Protein AF-A0A2R6KZF7-F1 (afdb_monomer_lite)

Sequence (199 aa):
MLIVRAPATSANLGSGFDVFGAALGRPADVVRLERADRTSIRVTGAGSQYIPEDPDENTVGAVAEALDASARIEIDKGVRPASGLGSSAASAAAAAVGLNELYGRGYSREELVSIAAEGEAVVSGTAHADNVAPSILGGFTVARADGVAQVDASIPLVTCLPEIVVSTRDARAVVPDGMRMEQLVDVVGSAATLAVGMA

Radius of gyration: 16.67 Å; chains: 1; bounding box: 40×30×50 Å

pLDDT: mean 93.4, std 6.01, range [72.56, 98.81]

Structure (mmCIF, N/CA/C/O backbone):
data_AF-A0A2R6KZF7-F1
#
_entry.id   AF-A0A2R6KZF7-F1
#
loop_
_atom_site.group_PDB
_atom_site.id
_atom_site.type_symbol
_atom_site.label_atom_id
_atom_site.label_alt_id
_atom_site.label_comp_id
_atom_site.label_asym_id
_atom_site.label_entity_id
_atom_site.label_seq_id
_atom_site.pdbx_PDB_ins_code
_atom_site.Cartn_x
_atom_site.Cartn_y
_atom_site.Cartn_z
_atom_site.occupancy
_atom_site.B_iso_or_equiv
_atom_site.auth_seq_id
_atom_site.auth_comp_id
_atom_site.auth_asym_id
_atom_site.auth_atom_id
_atom_site.pdbx_PDB_model_num
ATOM 1 N N . MET A 1 1 ? 6.574 0.702 -21.735 1.00 89.94 1 MET A N 1
ATOM 2 C CA . MET A 1 1 ? 6.861 1.353 -20.443 1.00 89.94 1 MET A CA 1
ATOM 3 C C . MET A 1 1 ? 5.550 1.828 -19.843 1.00 89.94 1 MET A C 1
ATOM 5 O O . MET A 1 1 ? 4.790 2.486 -20.545 1.00 89.94 1 MET A O 1
ATOM 9 N N . LEU A 1 2 ? 5.285 1.472 -18.590 1.00 97.88 2 LEU A N 1
ATOM 10 C CA . LEU A 1 2 ? 4.113 1.881 -17.814 1.00 97.88 2 LEU A CA 1
ATOM 11 C C . LEU A 1 2 ? 4.591 2.683 -16.595 1.00 97.88 2 LEU A C 1
ATOM 13 O O . LEU A 1 2 ? 5.646 2.378 -16.043 1.00 97.88 2 LEU A O 1
ATOM 17 N N . ILE A 1 3 ? 3.850 3.716 -16.194 1.00 98.50 3 ILE A N 1
ATOM 18 C CA . ILE A 1 3 ? 4.170 4.537 -15.021 1.00 98.50 3 ILE A CA 1
ATOM 19 C C . ILE A 1 3 ? 2.980 4.493 -14.072 1.00 98.50 3 ILE A C 1
ATOM 21 O O . ILE A 1 3 ? 1.866 4.833 -14.467 1.00 98.50 3 ILE A O 1
ATOM 25 N N . VAL A 1 4 ? 3.225 4.101 -12.825 1.00 98.44 4 VAL A N 1
ATOM 26 C CA . VAL A 1 4 ? 2.212 4.018 -11.769 1.00 98.44 4 VAL A CA 1
ATOM 27 C C . VAL A 1 4 ? 2.593 4.956 -10.638 1.00 98.44 4 VAL A C 1
ATOM 29 O O . VAL A 1 4 ? 3.765 5.087 -10.292 1.00 98.44 4 VAL A O 1
ATOM 32 N N . ARG A 1 5 ? 1.5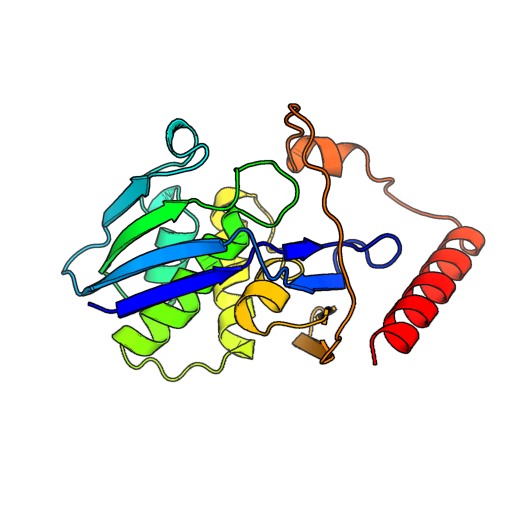93 5.617 -10.054 1.00 98.25 5 ARG A N 1
ATOM 33 C CA . ARG A 1 5 ? 1.752 6.431 -8.851 1.00 98.25 5 ARG A CA 1
ATOM 34 C C . ARG A 1 5 ? 0.957 5.789 -7.722 1.00 98.25 5 ARG A C 1
ATOM 36 O O . ARG A 1 5 ? -0.257 5.669 -7.855 1.00 98.25 5 ARG A O 1
ATOM 43 N N . ALA A 1 6 ? 1.622 5.434 -6.628 1.00 98.06 6 ALA A N 1
ATOM 44 C CA . ALA A 1 6 ? 0.981 4.838 -5.458 1.00 98.06 6 ALA A CA 1
ATOM 45 C C . ALA A 1 6 ? 1.087 5.773 -4.247 1.00 98.06 6 ALA A C 1
ATOM 47 O O . ALA A 1 6 ? 2.190 6.218 -3.910 1.00 98.06 6 ALA A O 1
ATOM 48 N N . PRO A 1 7 ? -0.042 6.129 -3.615 1.00 97.00 7 PRO A N 1
ATOM 49 C CA . PRO A 1 7 ? -0.048 7.049 -2.492 1.00 97.00 7 PRO A CA 1
ATOM 50 C C . PRO A 1 7 ? 0.544 6.420 -1.229 1.00 97.00 7 PRO A C 1
ATOM 52 O O . PRO A 1 7 ? 0.445 5.213 -1.005 1.00 97.00 7 PRO A O 1
ATOM 55 N N . ALA A 1 8 ? 1.093 7.283 -0.373 1.00 96.75 8 ALA A N 1
ATOM 56 C CA . ALA A 1 8 ? 1.302 6.980 1.035 1.00 96.75 8 ALA A CA 1
ATOM 57 C C . ALA A 1 8 ? -0.024 6.634 1.723 1.00 96.75 8 ALA A C 1
ATOM 59 O O . ALA A 1 8 ? -1.099 7.065 1.294 1.00 96.75 8 ALA A O 1
ATOM 60 N N . THR A 1 9 ? 0.060 5.912 2.833 1.00 96.25 9 THR A N 1
ATOM 61 C CA . THR A 1 9 ? -1.107 5.442 3.584 1.00 96.25 9 THR A CA 1
ATOM 62 C C . THR A 1 9 ? -0.923 5.666 5.074 1.00 96.25 9 THR A C 1
ATOM 64 O O . THR A 1 9 ? 0.194 5.821 5.559 1.00 96.25 9 THR A O 1
ATOM 67 N N . SER A 1 10 ? -2.024 5.695 5.816 1.00 94.81 10 SER A N 1
ATOM 68 C CA . SER A 1 10 ? -2.011 5.659 7.276 1.00 94.81 10 SER A CA 1
ATOM 69 C C . SER A 1 10 ? -2.807 4.449 7.740 1.00 94.81 10 SER A C 1
ATOM 71 O O . SER A 1 10 ? -4.022 4.403 7.562 1.00 94.81 10 SER A O 1
ATOM 73 N N . ALA A 1 11 ? -2.102 3.471 8.300 1.00 94.12 11 ALA A N 1
ATOM 74 C CA . ALA A 1 11 ? -2.691 2.274 8.885 1.00 94.12 11 ALA A CA 1
ATOM 75 C C . ALA A 1 11 ? -3.074 2.463 10.360 1.00 94.12 11 ALA A C 1
ATOM 77 O O . ALA A 1 11 ? -2.732 3.471 10.988 1.00 94.12 11 ALA A O 1
ATOM 78 N N . ASN A 1 12 ? -3.757 1.462 10.915 1.00 94.12 12 ASN A N 1
ATOM 79 C CA . ASN A 1 12 ? -4.273 1.344 12.281 1.00 94.12 12 ASN A CA 1
ATOM 80 C C . ASN A 1 12 ? -5.381 2.341 12.637 1.00 94.12 12 ASN A C 1
ATOM 82 O O . ASN A 1 12 ? -6.428 1.954 13.152 1.00 94.12 12 ASN A O 1
ATOM 86 N N . LEU A 1 13 ? -5.142 3.637 12.410 1.00 93.94 13 LEU A N 1
ATOM 87 C CA . LEU A 1 13 ? -6.067 4.734 12.721 1.00 93.94 13 LEU A CA 1
ATOM 88 C C . LEU A 1 13 ? -6.629 4.644 14.158 1.00 93.94 13 LEU A C 1
ATOM 90 O O . LEU A 1 13 ? -7.805 4.888 14.421 1.00 93.94 13 LEU A O 1
ATOM 94 N N . GLY A 1 14 ? -5.759 4.283 15.107 1.00 94.62 14 GLY A N 1
ATOM 95 C CA . GLY A 1 14 ? -6.093 4.123 16.520 1.00 94.62 14 GLY A CA 1
ATOM 96 C C . GLY A 1 14 ? -6.658 2.741 16.836 1.00 94.62 14 GLY A C 1
ATOM 97 O O . GLY A 1 14 ? -5.902 1.797 17.042 1.00 94.62 14 GLY A O 1
ATOM 98 N N . SER A 1 15 ? -7.984 2.635 16.918 1.00 95.81 15 SER A N 1
ATOM 99 C CA . SER A 1 15 ? -8.685 1.427 17.386 1.00 95.81 15 SER A CA 1
ATOM 100 C C . SER A 1 15 ? -8.742 0.286 16.361 1.00 95.81 15 SER A C 1
ATOM 102 O O . SER A 1 15 ? -9.131 -0.822 16.717 1.00 95.81 15 SER A O 1
ATOM 104 N N . GLY A 1 16 ? -8.327 0.522 15.115 1.00 95.50 16 GLY A N 1
ATOM 105 C CA . GLY A 1 16 ? -8.284 -0.480 14.048 1.00 95.50 16 GLY A CA 1
ATOM 106 C C . GLY A 1 16 ? -6.904 -1.081 13.823 1.00 95.50 16 GLY A C 1
ATOM 107 O O . GLY A 1 16 ? -6.507 -1.243 12.671 1.00 95.50 16 GLY A O 1
ATOM 108 N N . PHE A 1 17 ? -6.155 -1.350 14.893 1.00 94.12 17 PHE A N 1
ATOM 109 C CA . PHE A 1 17 ? -4.817 -1.944 14.815 1.00 94.12 17 PHE A CA 1
ATOM 110 C C . PHE A 1 17 ? -4.787 -3.188 13.905 1.00 94.12 17 PHE A C 1
ATOM 112 O O . PHE A 1 17 ? -5.621 -4.076 14.069 1.00 94.12 17 PHE A O 1
ATOM 119 N N . ASP A 1 18 ? -3.849 -3.225 12.951 1.00 92.00 18 ASP A N 1
ATOM 120 C CA . ASP A 1 18 ? -3.664 -4.246 11.900 1.00 92.00 18 ASP A CA 1
ATOM 121 C C . ASP A 1 18 ? -4.876 -4.459 10.957 1.00 92.00 18 ASP A C 1
ATOM 123 O O . ASP A 1 18 ? -4.900 -5.404 10.168 1.00 92.00 18 ASP A O 1
ATOM 127 N N . VAL A 1 19 ? -5.885 -3.582 11.006 1.00 94.81 19 VAL A N 1
ATOM 128 C CA . VAL A 1 19 ? -7.160 -3.743 10.282 1.00 94.81 19 VAL A CA 1
ATOM 129 C C . VAL A 1 19 ? -7.484 -2.529 9.416 1.00 94.81 19 VAL A C 1
ATOM 131 O O . VAL A 1 19 ? -7.861 -2.678 8.256 1.00 94.81 19 VAL A O 1
ATOM 134 N N . PHE A 1 20 ? -7.388 -1.318 9.958 1.00 96.62 20 PHE A N 1
ATOM 135 C CA . PHE A 1 20 ? -7.779 -0.107 9.242 1.00 96.62 20 PHE A CA 1
ATOM 136 C C . PHE A 1 20 ? -6.628 0.500 8.459 1.00 96.62 20 PHE A C 1
ATOM 138 O O . PHE A 1 20 ? -5.492 0.542 8.928 1.00 96.62 20 PHE A O 1
ATOM 145 N N . GLY A 1 21 ? -6.962 1.083 7.313 1.00 95.94 21 GLY A N 1
ATOM 146 C CA . GLY A 1 21 ? -6.022 1.855 6.521 1.00 95.94 21 GLY A CA 1
ATOM 147 C C . GLY A 1 21 ? -6.698 2.918 5.678 1.00 95.94 21 GLY A C 1
ATOM 148 O O . GLY A 1 21 ? -7.783 2.693 5.150 1.00 95.94 21 GLY A O 1
ATOM 149 N N . ALA A 1 22 ? -6.054 4.073 5.525 1.00 96.12 22 ALA A N 1
ATOM 150 C CA . ALA A 1 22 ? -6.532 5.158 4.674 1.00 96.12 22 ALA A CA 1
ATOM 151 C C . ALA A 1 22 ? -5.460 5.635 3.692 1.00 96.12 22 ALA A C 1
ATOM 153 O O . ALA A 1 22 ? -4.289 5.789 4.050 1.00 96.12 22 ALA A O 1
ATOM 154 N N . ALA A 1 23 ? -5.879 5.905 2.457 1.00 95.62 23 ALA A N 1
ATOM 155 C CA . ALA A 1 23 ? -5.025 6.461 1.419 1.00 95.62 23 ALA A CA 1
ATOM 156 C C . ALA A 1 23 ? -4.829 7.967 1.618 1.00 95.62 23 ALA A C 1
ATOM 158 O O . ALA A 1 23 ? -5.779 8.704 1.883 1.00 95.62 23 ALA A O 1
ATOM 159 N N . LEU A 1 24 ? -3.600 8.449 1.446 1.00 94.94 24 LEU A N 1
ATOM 160 C CA . LEU A 1 24 ? -3.290 9.876 1.473 1.00 94.94 24 LEU A CA 1
ATOM 161 C C . LEU A 1 24 ? -3.246 10.443 0.049 1.00 94.94 24 LEU A C 1
ATOM 163 O O . LEU A 1 24 ? -2.839 9.777 -0.896 1.00 94.94 24 LEU A O 1
ATOM 167 N N . GLY A 1 25 ? -3.568 11.726 -0.130 1.00 91.81 25 GLY A N 1
ATOM 168 C CA . GLY A 1 25 ? -3.370 12.378 -1.436 1.00 91.81 25 GLY A CA 1
ATOM 169 C C . GLY A 1 25 ? -1.885 12.548 -1.813 1.00 91.81 25 GLY A C 1
ATOM 170 O O . GLY A 1 25 ? -1.518 12.600 -2.995 1.00 91.81 25 GLY A O 1
ATOM 171 N N . ARG A 1 26 ? -1.018 12.658 -0.798 1.00 92.81 26 ARG A N 1
ATOM 172 C CA . ARG A 1 26 ? 0.437 12.844 -0.894 1.00 92.81 26 ARG A CA 1
ATOM 173 C C . ARG A 1 26 ? 1.116 12.502 0.449 1.00 92.81 26 ARG A C 1
ATOM 175 O O . ARG A 1 26 ? 0.458 12.653 1.476 1.00 92.81 26 ARG A O 1
ATOM 182 N N . PRO A 1 27 ? 2.420 12.163 0.469 1.00 95.69 27 PRO A N 1
ATOM 183 C CA . PRO A 1 27 ? 3.285 11.906 -0.689 1.00 95.69 27 PRO A CA 1
ATOM 184 C C . PRO A 1 27 ? 2.900 10.608 -1.421 1.00 95.69 27 PRO A C 1
ATOM 186 O O . PRO A 1 27 ? 1.939 9.945 -1.048 1.00 95.69 27 PRO A O 1
ATOM 189 N N . ALA A 1 28 ? 3.595 10.290 -2.509 1.00 97.56 28 ALA A N 1
ATOM 190 C CA . ALA A 1 28 ? 3.364 9.088 -3.304 1.00 97.56 28 ALA A CA 1
ATOM 191 C C . ALA A 1 28 ? 4.671 8.654 -3.965 1.00 97.56 28 ALA A C 1
ATOM 193 O O . ALA A 1 28 ? 5.473 9.516 -4.326 1.00 97.56 28 ALA A O 1
ATOM 194 N N . ASP A 1 29 ? 4.843 7.355 -4.162 1.00 98.25 29 ASP A N 1
ATOM 195 C CA . ASP A 1 29 ? 5.918 6.824 -4.994 1.00 98.25 29 ASP A CA 1
ATOM 196 C C . ASP A 1 29 ? 5.506 6.847 -6.467 1.00 98.25 29 ASP A C 1
ATOM 198 O O . ASP A 1 29 ? 4.323 6.715 -6.801 1.00 98.25 29 ASP A O 1
ATOM 202 N N . VAL A 1 30 ? 6.488 7.007 -7.352 1.00 98.62 30 VAL A N 1
ATOM 203 C CA . VAL A 1 30 ? 6.316 6.880 -8.802 1.00 98.62 30 VAL A CA 1
ATOM 204 C C . VAL A 1 30 ? 7.172 5.720 -9.287 1.00 98.62 30 VAL A C 1
ATOM 206 O O . VAL A 1 30 ? 8.396 5.772 -9.209 1.00 98.62 30 VAL A O 1
ATOM 209 N N . VAL A 1 31 ? 6.530 4.683 -9.814 1.00 98.69 31 VAL A N 1
ATOM 210 C CA . VAL A 1 31 ? 7.197 3.466 -10.281 1.00 98.69 31 VAL A CA 1
ATOM 211 C C . VAL A 1 31 ? 7.079 3.368 -11.793 1.00 98.69 31 VAL A C 1
ATOM 213 O O . VAL A 1 31 ? 5.981 3.427 -12.350 1.00 98.69 31 VAL A O 1
ATOM 216 N N . ARG A 1 32 ? 8.220 3.231 -12.467 1.00 98.81 32 ARG A N 1
ATOM 217 C CA . ARG A 1 32 ? 8.310 3.007 -13.913 1.00 98.81 32 ARG A CA 1
ATOM 218 C C . ARG A 1 32 ? 8.642 1.547 -14.163 1.00 98.81 32 ARG A C 1
ATOM 220 O O . ARG A 1 32 ? 9.576 1.015 -13.572 1.00 98.81 32 ARG A O 1
ATOM 227 N N . LEU A 1 33 ? 7.870 0.922 -15.042 1.00 98.81 33 LEU A N 1
ATOM 228 C CA . LEU A 1 33 ? 7.932 -0.506 -15.324 1.00 98.81 33 LEU A CA 1
ATOM 229 C C . LEU A 1 33 ? 8.137 -0.735 -16.820 1.00 98.81 33 LEU A C 1
ATOM 231 O O . LEU A 1 33 ? 7.411 -0.198 -17.669 1.00 98.81 33 LEU A O 1
ATOM 235 N N . GLU A 1 34 ? 9.111 -1.569 -17.150 1.00 98.69 34 GLU A N 1
ATOM 236 C CA . GLU A 1 34 ? 9.403 -1.999 -18.511 1.00 98.69 34 GLU A CA 1
ATOM 237 C C . GLU A 1 34 ? 9.659 -3.507 -18.533 1.00 98.69 34 GLU A C 1
ATOM 239 O O . GLU A 1 34 ? 10.352 -4.030 -17.666 1.00 98.69 34 GLU A O 1
ATOM 244 N N . ARG A 1 35 ? 9.094 -4.216 -19.518 1.00 98.50 35 ARG A N 1
ATOM 245 C CA . ARG A 1 35 ? 9.308 -5.662 -19.666 1.00 98.50 35 ARG A CA 1
ATOM 246 C C . ARG A 1 35 ? 10.795 -5.944 -19.873 1.00 98.50 35 ARG A C 1
ATOM 248 O O . ARG A 1 35 ? 11.449 -5.240 -20.639 1.00 98.50 35 ARG A O 1
ATOM 255 N N . ALA A 1 36 ? 11.302 -6.979 -19.219 1.00 98.06 36 ALA A N 1
ATOM 256 C CA . ALA A 1 36 ? 12.689 -7.405 -19.341 1.00 98.06 36 ALA A CA 1
ATOM 257 C C . ALA A 1 36 ? 12.798 -8.917 -19.120 1.00 98.06 36 ALA A C 1
ATOM 259 O O . ALA A 1 36 ? 11.942 -9.510 -18.470 1.00 98.06 36 ALA A O 1
ATOM 260 N N . ASP A 1 37 ? 13.882 -9.522 -19.607 1.00 97.06 37 ASP A N 1
ATOM 261 C CA . ASP A 1 37 ? 14.139 -10.959 -19.429 1.00 97.06 37 ASP A CA 1
ATOM 262 C C . ASP A 1 37 ? 14.437 -11.336 -17.968 1.00 97.06 37 ASP A C 1
ATOM 264 O O . ASP A 1 37 ? 14.349 -12.502 -17.591 1.00 97.06 37 ASP A O 1
ATOM 268 N N . ARG A 1 38 ? 14.847 -10.359 -17.149 1.00 97.81 38 ARG A N 1
ATOM 269 C CA . ARG A 1 38 ? 15.132 -10.515 -15.718 1.00 97.81 38 ARG A CA 1
ATOM 270 C C . ARG A 1 38 ? 14.689 -9.277 -14.957 1.00 97.81 38 ARG A C 1
ATOM 272 O O . ARG A 1 38 ? 14.758 -8.168 -15.491 1.00 97.81 38 ARG A O 1
ATOM 279 N N . THR A 1 39 ? 14.284 -9.470 -13.706 1.00 98.56 39 THR A N 1
ATOM 280 C CA . THR A 1 39 ? 13.950 -8.360 -12.815 1.00 98.56 39 THR A CA 1
ATOM 281 C C . THR A 1 39 ? 15.209 -7.590 -12.424 1.00 98.56 39 THR A C 1
ATOM 283 O O . THR A 1 39 ? 16.220 -8.181 -12.054 1.00 98.56 39 THR A O 1
ATOM 286 N N . SER A 1 40 ? 15.150 -6.264 -12.502 1.00 98.56 40 SER A N 1
ATOM 287 C CA . SER A 1 40 ? 16.181 -5.369 -11.968 1.00 98.56 40 SER A CA 1
ATOM 288 C C . SER A 1 40 ? 15.507 -4.163 -11.337 1.00 98.56 40 SER A C 1
ATOM 290 O O . SER A 1 40 ? 14.637 -3.568 -11.980 1.00 98.56 40 SER A O 1
ATOM 292 N N . ILE A 1 41 ? 15.926 -3.776 -10.136 1.00 98.69 41 ILE A N 1
ATOM 293 C CA . ILE A 1 41 ? 15.332 -2.664 -9.397 1.00 98.69 41 ILE A CA 1
ATOM 294 C C . ILE A 1 41 ? 16.358 -1.540 -9.278 1.00 98.69 41 ILE A C 1
ATOM 296 O O . ILE A 1 41 ? 17.538 -1.783 -9.053 1.00 98.69 41 ILE A O 1
ATOM 300 N N . ARG A 1 42 ? 15.903 -0.300 -9.446 1.00 98.56 42 ARG A N 1
ATOM 301 C CA . ARG A 1 42 ? 16.679 0.903 -9.147 1.00 98.56 42 ARG A CA 1
ATOM 302 C C . ARG A 1 42 ? 15.838 1.851 -8.314 1.00 98.56 42 ARG A C 1
ATOM 304 O O . ARG A 1 42 ? 14.703 2.137 -8.693 1.00 98.56 42 ARG A O 1
ATOM 311 N N . VAL A 1 43 ? 16.390 2.368 -7.222 1.00 98.38 43 VAL A N 1
ATOM 312 C CA . VAL A 1 43 ? 15.654 3.208 -6.274 1.00 98.38 43 VAL A CA 1
ATOM 313 C C . VAL A 1 43 ? 16.290 4.592 -6.167 1.00 98.38 43 VAL A C 1
ATOM 315 O O . VAL A 1 43 ? 17.483 4.754 -5.917 1.00 98.38 43 VAL A O 1
ATOM 318 N N . THR A 1 44 ? 15.473 5.628 -6.329 1.00 98.38 44 THR A N 1
ATOM 319 C CA . THR A 1 44 ? 15.849 7.036 -6.137 1.00 98.38 44 THR A CA 1
ATOM 320 C C . THR A 1 44 ? 14.878 7.726 -5.184 1.00 98.38 44 THR A C 1
ATOM 322 O O . THR A 1 44 ? 13.881 7.141 -4.771 1.00 98.38 44 THR A O 1
ATOM 325 N N . GLY A 1 45 ? 15.149 8.981 -4.824 1.00 96.81 45 GLY A N 1
ATOM 326 C CA . GLY A 1 45 ? 14.234 9.786 -4.013 1.00 96.81 45 GLY A CA 1
ATOM 327 C C . GLY A 1 45 ? 14.435 9.617 -2.504 1.00 96.81 45 GLY A C 1
ATOM 328 O O . GLY A 1 45 ? 15.547 9.410 -2.017 1.00 96.81 45 GLY A O 1
ATOM 329 N N . ALA A 1 46 ? 13.359 9.787 -1.738 1.00 91.06 46 ALA A N 1
ATOM 330 C CA . ALA A 1 46 ? 13.404 9.887 -0.283 1.00 91.06 46 ALA A CA 1
ATOM 331 C C . ALA A 1 46 ? 13.899 8.595 0.391 1.00 91.06 46 ALA A C 1
ATOM 333 O O . ALA A 1 46 ? 13.181 7.600 0.461 1.00 91.06 46 ALA A O 1
ATOM 334 N N . GLY A 1 47 ? 15.106 8.645 0.966 1.00 90.44 47 GLY A N 1
ATOM 335 C CA . GLY A 1 47 ? 15.683 7.543 1.742 1.00 90.44 47 GLY A CA 1
ATOM 336 C C . GLY A 1 47 ? 16.088 6.328 0.906 1.00 90.44 47 GLY A C 1
ATOM 337 O O . GLY A 1 47 ? 16.195 5.237 1.462 1.00 90.44 47 GLY A O 1
ATOM 338 N N . SER A 1 48 ? 16.312 6.502 -0.401 1.00 93.81 48 SER A N 1
ATOM 339 C CA . SER A 1 48 ? 16.659 5.408 -1.314 1.00 93.81 48 SER A CA 1
ATOM 340 C C . SER A 1 48 ? 17.931 4.661 -0.914 1.00 93.81 48 SER A C 1
ATOM 342 O O . SER A 1 48 ? 18.019 3.462 -1.131 1.00 93.81 48 SER A O 1
ATOM 344 N N . GLN A 1 49 ? 18.880 5.327 -0.248 1.00 92.25 49 GLN A N 1
ATOM 345 C CA . GLN A 1 49 ? 2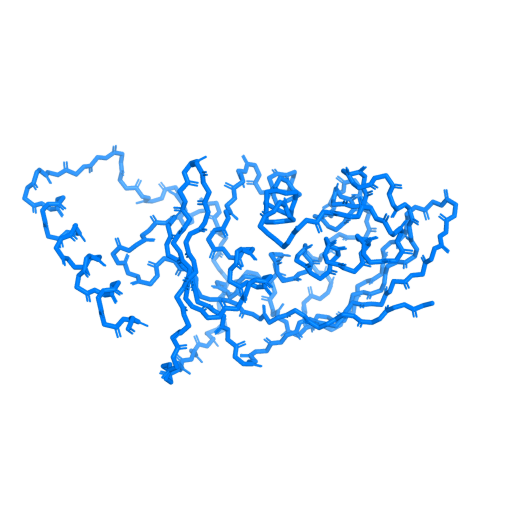0.113 4.706 0.246 1.00 92.25 49 GLN A CA 1
ATOM 346 C C . GLN A 1 49 ? 19.896 3.603 1.300 1.00 92.25 49 GLN A C 1
ATOM 348 O O . GLN A 1 49 ? 20.847 2.915 1.657 1.00 92.25 49 GLN A O 1
ATOM 353 N N . TYR A 1 50 ? 18.677 3.469 1.832 1.00 89.62 50 TYR A N 1
ATOM 354 C CA . TYR A 1 50 ? 18.311 2.460 2.829 1.00 89.62 50 TYR A CA 1
ATOM 355 C C . TYR A 1 50 ? 17.424 1.345 2.262 1.00 89.62 50 TYR A C 1
ATOM 357 O O . TYR A 1 50 ? 16.930 0.524 3.031 1.00 89.62 50 TYR A O 1
ATOM 365 N N . ILE A 1 51 ? 17.166 1.340 0.952 1.00 92.38 51 ILE A N 1
ATOM 366 C CA . ILE A 1 51 ? 16.256 0.393 0.304 1.00 92.38 51 ILE A CA 1
ATOM 367 C C . ILE A 1 51 ? 17.093 -0.540 -0.582 1.00 92.38 51 ILE A C 1
ATOM 369 O O . ILE A 1 51 ? 17.795 -0.036 -1.460 1.00 92.38 51 ILE A O 1
ATOM 373 N N . PRO A 1 52 ? 17.038 -1.869 -0.374 1.00 93.69 52 PRO A N 1
ATOM 374 C CA . PRO A 1 52 ? 17.751 -2.826 -1.217 1.00 93.69 52 PRO A CA 1
ATOM 375 C C . PRO A 1 52 ? 17.327 -2.721 -2.686 1.00 93.69 52 PRO A C 1
ATOM 377 O O . PRO A 1 52 ? 16.144 -2.565 -2.986 1.00 93.69 52 PRO A O 1
ATOM 380 N N . GLU A 1 53 ? 18.283 -2.820 -3.608 1.00 97.00 53 GLU A N 1
ATOM 381 C CA . GLU A 1 53 ? 18.023 -2.907 -5.057 1.00 97.00 53 GLU A CA 1
ATOM 382 C C . GLU A 1 53 ? 18.053 -4.355 -5.573 1.00 97.00 53 GLU A C 1
ATOM 384 O O . GLU A 1 53 ? 17.704 -4.607 -6.727 1.00 97.00 53 GLU A O 1
ATOM 389 N N . ASP A 1 54 ? 18.444 -5.307 -4.723 1.00 96.56 54 ASP A N 1
ATOM 390 C CA . ASP A 1 54 ? 18.347 -6.733 -5.020 1.00 96.56 54 ASP A CA 1
ATOM 391 C C . ASP A 1 54 ? 16.863 -7.152 -5.048 1.00 96.56 54 ASP A C 1
ATOM 393 O O . ASP A 1 54 ? 16.161 -6.930 -4.054 1.00 96.56 54 ASP A O 1
ATOM 397 N N . PRO A 1 55 ? 16.349 -7.716 -6.161 1.00 96.31 55 PRO A N 1
ATOM 398 C CA . PRO A 1 55 ? 14.983 -8.223 -6.228 1.00 96.31 55 PRO A CA 1
ATOM 399 C C . PRO A 1 55 ? 14.627 -9.225 -5.125 1.00 96.31 55 PRO A C 1
ATOM 401 O O . PRO A 1 55 ? 13.485 -9.209 -4.672 1.00 96.31 55 PRO A O 1
ATOM 404 N N . ASP A 1 56 ? 15.584 -10.028 -4.655 1.00 93.81 56 ASP A N 1
ATOM 405 C CA . ASP A 1 56 ? 15.337 -11.054 -3.633 1.00 93.81 56 ASP A CA 1
ATOM 406 C C . ASP A 1 56 ? 15.186 -10.446 -2.221 1.00 93.81 56 ASP A C 1
ATOM 408 O O . ASP A 1 56 ? 14.630 -11.068 -1.317 1.00 93.81 56 ASP A O 1
ATOM 412 N N . GLU A 1 57 ? 15.638 -9.202 -2.028 1.00 92.69 57 GLU A N 1
ATOM 413 C CA . GLU A 1 57 ? 15.564 -8.462 -0.759 1.00 92.69 57 GLU A CA 1
ATOM 414 C C . GLU A 1 57 ? 14.590 -7.269 -0.817 1.00 92.69 57 GLU A C 1
ATOM 416 O O . GLU A 1 57 ? 14.494 -6.480 0.130 1.00 92.69 57 GLU A O 1
ATOM 421 N N . ASN A 1 58 ? 13.862 -7.100 -1.925 1.00 94.75 58 ASN A N 1
ATOM 422 C CA . ASN A 1 58 ? 12.960 -5.975 -2.146 1.00 94.75 58 ASN A CA 1
ATOM 423 C C . ASN A 1 58 ? 11.525 -6.453 -2.386 1.00 94.75 58 ASN A C 1
ATOM 425 O O . ASN A 1 58 ? 11.264 -7.294 -3.243 1.00 94.75 58 ASN A O 1
ATOM 429 N N . THR A 1 59 ? 10.565 -5.832 -1.697 1.00 94.56 59 THR A N 1
ATOM 430 C CA . THR A 1 59 ? 9.139 -6.178 -1.800 1.00 94.56 59 THR A CA 1
ATOM 431 C C . THR A 1 59 ? 8.615 -6.162 -3.243 1.00 94.56 59 THR A C 1
ATOM 433 O O . THR A 1 59 ? 7.796 -6.989 -3.632 1.00 94.56 59 THR A O 1
ATOM 436 N N . VAL A 1 60 ? 9.127 -5.254 -4.079 1.00 97.12 60 VAL A N 1
ATOM 437 C CA . VAL A 1 60 ? 8.733 -5.135 -5.486 1.00 97.12 60 VAL A CA 1
ATOM 438 C C . VAL A 1 60 ? 9.265 -6.299 -6.323 1.00 97.12 60 VAL A C 1
ATOM 440 O O . VAL A 1 60 ? 8.600 -6.712 -7.273 1.00 97.12 60 VAL A O 1
ATOM 443 N N . GLY A 1 61 ? 10.425 -6.853 -5.967 1.00 97.38 61 GLY A N 1
ATOM 444 C CA . GLY A 1 61 ? 10.952 -8.064 -6.591 1.00 97.38 61 GLY A CA 1
ATOM 445 C C . GLY A 1 61 ? 10.077 -9.275 -6.281 1.00 97.38 61 GLY A C 1
ATOM 446 O O . GLY A 1 61 ? 9.658 -9.959 -7.213 1.00 97.38 61 GLY A O 1
ATOM 447 N N . ALA A 1 62 ? 9.681 -9.444 -5.016 1.00 96.12 62 ALA A N 1
ATOM 448 C CA . ALA A 1 62 ? 8.739 -10.488 -4.602 1.00 96.12 62 ALA A CA 1
ATOM 449 C C . ALA A 1 62 ? 7.380 -10.379 -5.322 1.00 96.12 62 ALA A C 1
ATOM 451 O O . ALA A 1 62 ? 6.834 -11.376 -5.791 1.00 96.12 62 ALA A O 1
ATOM 452 N N . VAL A 1 63 ? 6.849 -9.162 -5.490 1.00 97.88 63 VAL A N 1
ATOM 453 C CA . VAL A 1 63 ? 5.621 -8.935 -6.275 1.00 97.88 63 VAL A CA 1
ATOM 454 C C . VAL A 1 63 ? 5.810 -9.301 -7.750 1.00 97.88 63 VAL A C 1
ATOM 456 O O . VAL A 1 63 ? 4.916 -9.888 -8.362 1.00 97.88 63 VAL A O 1
ATOM 459 N N . ALA A 1 64 ? 6.959 -8.963 -8.340 1.00 98.06 64 ALA A N 1
ATOM 460 C CA . ALA A 1 64 ? 7.259 -9.323 -9.721 1.00 98.06 64 ALA A CA 1
ATOM 461 C C . ALA A 1 64 ? 7.365 -10.841 -9.909 1.00 98.06 64 ALA A C 1
ATOM 463 O O . ALA A 1 64 ? 6.881 -11.356 -10.915 1.00 98.06 64 ALA A O 1
ATOM 464 N N . GLU A 1 65 ? 7.952 -11.551 -8.947 1.00 96.94 65 GLU A N 1
ATOM 465 C CA . GLU A 1 65 ? 8.016 -13.013 -8.936 1.00 96.94 65 GLU A CA 1
ATOM 466 C C . GLU A 1 65 ? 6.619 -13.637 -8.819 1.00 96.94 65 GLU A C 1
ATOM 468 O O . GLU A 1 65 ? 6.252 -14.467 -9.651 1.00 96.94 65 GLU A O 1
ATOM 473 N N . ALA A 1 66 ? 5.800 -13.179 -7.866 1.00 96.56 66 ALA A N 1
ATOM 474 C CA . ALA A 1 66 ? 4.440 -13.684 -7.656 1.00 96.56 66 ALA A CA 1
ATOM 475 C C . ALA A 1 66 ? 3.532 -13.518 -8.890 1.00 96.56 66 ALA A C 1
ATOM 477 O O . ALA A 1 66 ? 2.643 -14.333 -9.134 1.00 96.56 66 ALA A O 1
ATOM 478 N N . LEU A 1 67 ? 3.767 -12.475 -9.694 1.00 97.88 67 LEU A N 1
ATOM 479 C CA . LEU A 1 67 ? 3.044 -12.211 -10.941 1.00 97.88 67 LEU A CA 1
ATOM 480 C C . LEU A 1 67 ? 3.697 -12.830 -12.188 1.00 97.88 67 LEU A C 1
ATOM 482 O O . LEU A 1 67 ? 3.197 -12.607 -13.299 1.00 97.88 67 LEU A O 1
ATOM 486 N N . ASP A 1 68 ? 4.812 -13.556 -12.042 1.00 97.50 68 ASP A N 1
ATOM 487 C CA . ASP A 1 68 ? 5.630 -14.060 -13.156 1.00 97.50 68 ASP A CA 1
ATOM 488 C C . ASP A 1 68 ? 5.978 -12.929 -14.156 1.00 97.50 68 ASP A C 1
ATOM 490 O O . ASP A 1 68 ? 5.877 -13.047 -15.375 1.00 97.50 68 ASP A O 1
ATOM 494 N N . ALA A 1 69 ? 6.284 -11.736 -13.649 1.00 97.94 69 ALA A N 1
ATOM 495 C CA . ALA A 1 69 ? 6.302 -10.493 -14.416 1.00 97.94 69 ALA A CA 1
ATOM 496 C C . ALA A 1 69 ? 7.668 -9.798 -14.341 1.00 97.94 69 ALA A C 1
ATOM 498 O O . ALA A 1 69 ? 7.788 -8.683 -13.831 1.00 97.94 69 ALA A O 1
ATOM 499 N N . SER A 1 70 ? 8.712 -10.444 -14.874 1.00 98.31 70 SER A N 1
ATOM 500 C CA . SER A 1 70 ? 10.071 -9.886 -14.872 1.00 98.31 70 SER A CA 1
ATOM 501 C C . SER A 1 70 ? 10.145 -8.517 -15.553 1.00 98.31 70 SER A C 1
ATOM 503 O O . SER A 1 70 ? 9.638 -8.308 -16.658 1.00 98.31 70 SER A O 1
ATOM 505 N N . ALA A 1 71 ? 10.773 -7.545 -14.899 1.00 98.56 71 ALA A N 1
ATOM 506 C CA . ALA A 1 71 ? 10.780 -6.174 -15.394 1.00 98.56 71 ALA A CA 1
ATOM 507 C C . ALA A 1 71 ? 12.020 -5.392 -14.959 1.00 98.56 71 ALA A C 1
ATOM 509 O O . ALA A 1 71 ? 12.580 -5.606 -13.885 1.00 98.56 71 ALA A O 1
ATOM 510 N N . ARG A 1 72 ? 12.393 -4.396 -15.763 1.00 98.75 72 ARG A N 1
ATOM 511 C CA . ARG A 1 72 ? 13.164 -3.263 -15.259 1.00 98.75 72 ARG A CA 1
ATOM 512 C C . ARG A 1 72 ? 12.207 -2.353 -14.495 1.00 98.75 72 ARG A C 1
ATOM 514 O O . ARG A 1 72 ? 11.223 -1.871 -15.060 1.00 98.75 72 ARG A O 1
ATOM 521 N N . ILE A 1 73 ? 12.513 -2.128 -13.224 1.00 98.75 73 ILE A N 1
ATOM 522 C CA . ILE A 1 73 ? 11.676 -1.391 -12.282 1.00 98.75 73 ILE A CA 1
ATOM 523 C C . ILE A 1 73 ? 12.491 -0.221 -11.735 1.00 98.75 73 ILE A C 1
ATOM 525 O O . ILE A 1 73 ? 13.506 -0.412 -11.069 1.00 98.75 73 ILE A O 1
ATOM 529 N N . GLU A 1 74 ? 12.043 1.000 -12.006 1.00 98.75 74 GLU A N 1
ATOM 530 C CA . GLU A 1 74 ? 12.624 2.209 -11.422 1.00 98.75 74 GLU A CA 1
ATOM 531 C C . GLU A 1 74 ? 11.630 2.823 -10.440 1.00 98.75 74 GLU A C 1
ATOM 533 O O . GLU A 1 74 ? 10.521 3.203 -10.823 1.00 98.75 74 GLU A O 1
ATOM 538 N N . ILE A 1 75 ? 12.027 2.923 -9.176 1.00 98.62 75 ILE A N 1
ATOM 539 C CA . ILE A 1 75 ? 11.202 3.424 -8.079 1.00 98.62 75 ILE A CA 1
ATOM 540 C C . ILE A 1 75 ? 11.720 4.804 -7.680 1.00 98.62 75 ILE A C 1
ATOM 542 O O . ILE A 1 75 ? 12.815 4.934 -7.137 1.00 98.62 75 ILE A O 1
ATOM 546 N N . ASP A 1 76 ? 10.916 5.836 -7.907 1.00 98.44 76 ASP A N 1
ATOM 547 C CA . ASP A 1 76 ? 11.153 7.177 -7.380 1.00 98.44 76 ASP A CA 1
ATOM 548 C C . ASP A 1 76 ? 10.349 7.368 -6.089 1.00 98.44 76 ASP A C 1
ATOM 550 O O . ASP A 1 76 ? 9.119 7.502 -6.107 1.00 98.44 76 ASP A O 1
ATOM 554 N N . LYS A 1 77 ? 11.048 7.310 -4.951 1.00 97.62 77 LYS A N 1
ATOM 555 C CA . LYS A 1 77 ? 10.454 7.342 -3.615 1.00 97.62 77 LYS A CA 1
ATOM 556 C C . LYS A 1 77 ? 9.999 8.749 -3.253 1.00 97.62 77 LYS A C 1
ATOM 558 O O . LYS A 1 77 ? 10.818 9.645 -3.034 1.00 97.62 77 LYS A O 1
ATOM 563 N N . GLY A 1 78 ? 8.694 8.918 -3.070 1.00 95.69 78 GLY A N 1
ATOM 564 C CA . GLY A 1 78 ? 8.124 10.089 -2.404 1.00 95.69 78 GLY A CA 1
ATOM 565 C C . GLY A 1 78 ? 7.823 9.825 -0.931 1.00 95.69 78 GLY A C 1
ATOM 566 O O . GLY A 1 78 ? 7.825 10.753 -0.119 1.00 95.69 78 GLY A O 1
ATOM 567 N N . VAL A 1 79 ? 7.579 8.564 -0.564 1.00 93.38 79 VAL A N 1
ATOM 568 C CA . VAL A 1 79 ? 7.264 8.170 0.810 1.00 93.38 79 VAL A CA 1
ATOM 569 C C . VAL A 1 79 ? 8.541 7.737 1.522 1.00 93.38 79 VAL A C 1
ATOM 571 O O . VAL A 1 79 ? 9.120 6.698 1.202 1.00 93.38 79 VAL A O 1
ATOM 574 N N . ARG A 1 80 ? 8.982 8.514 2.519 1.00 90.06 80 ARG A N 1
ATOM 575 C CA . ARG A 1 80 ? 10.198 8.209 3.291 1.00 90.06 80 ARG A CA 1
ATOM 576 C C . ARG A 1 80 ? 10.075 6.829 3.967 1.00 90.06 80 ARG A C 1
ATOM 578 O O . ARG A 1 80 ? 9.052 6.593 4.617 1.00 90.06 80 ARG A O 1
ATOM 585 N N . PRO A 1 81 ? 11.072 5.933 3.868 1.00 88.38 81 PRO A N 1
ATOM 586 C CA . PRO A 1 81 ? 11.056 4.661 4.588 1.00 88.38 81 PRO A CA 1
ATOM 587 C C . PRO A 1 81 ? 11.002 4.879 6.108 1.00 88.38 81 PRO A C 1
ATOM 589 O O . PRO A 1 81 ? 11.414 5.927 6.609 1.00 88.38 81 PRO A O 1
ATOM 592 N N . ALA A 1 82 ? 10.445 3.899 6.829 1.00 83.81 82 ALA A N 1
ATOM 593 C CA . ALA A 1 82 ? 10.285 3.917 8.290 1.00 83.81 82 ALA A CA 1
ATOM 594 C C . ALA A 1 82 ? 9.609 5.191 8.859 1.00 83.81 82 ALA A C 1
ATOM 596 O O . ALA A 1 82 ? 9.907 5.650 9.959 1.00 83.81 82 ALA A O 1
ATOM 597 N N . SER A 1 83 ? 8.688 5.778 8.087 1.00 87.88 83 SER A N 1
ATOM 598 C CA . SER A 1 83 ? 7.901 6.967 8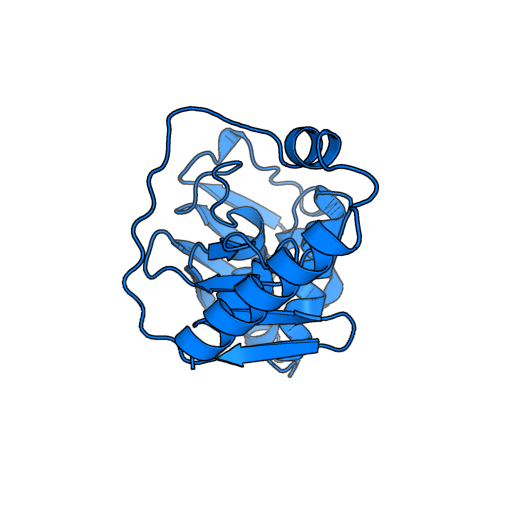.452 1.00 87.88 83 SER A CA 1
ATOM 599 C C . SER A 1 83 ? 6.567 6.659 9.135 1.00 87.88 83 SER A C 1
ATOM 601 O O . SER A 1 83 ? 5.913 7.579 9.615 1.00 87.88 83 SER A O 1
ATOM 603 N N . GLY A 1 84 ? 6.130 5.396 9.115 1.00 89.06 84 GLY A N 1
ATOM 604 C CA . GLY A 1 84 ? 4.757 5.013 9.455 1.00 89.06 84 GLY A CA 1
ATOM 605 C C . GLY A 1 84 ? 3.724 5.337 8.365 1.00 89.06 84 GLY A C 1
ATOM 606 O O . GLY A 1 84 ? 2.535 5.185 8.614 1.00 89.06 84 GLY A O 1
ATOM 607 N N . LEU A 1 85 ? 4.159 5.770 7.171 1.00 93.56 85 LEU A N 1
ATOM 608 C CA . LEU A 1 85 ? 3.274 6.184 6.070 1.00 93.56 85 LEU A CA 1
ATOM 609 C C . LEU A 1 85 ? 3.155 5.155 4.926 1.00 93.56 85 LEU A C 1
ATOM 611 O O . LEU A 1 85 ? 2.933 5.531 3.775 1.00 93.56 85 LEU A O 1
ATOM 615 N N . GLY A 1 86 ? 3.382 3.869 5.210 1.00 93.75 86 GLY A N 1
ATOM 616 C CA . GLY A 1 86 ? 3.245 2.803 4.209 1.00 93.75 86 GLY A CA 1
ATOM 617 C C . GLY A 1 86 ? 4.233 2.894 3.039 1.00 93.75 86 GLY A C 1
ATOM 618 O O . GLY A 1 86 ? 3.863 2.647 1.899 1.00 93.75 86 GLY A O 1
ATOM 619 N N . SER A 1 87 ? 5.493 3.274 3.288 1.00 93.81 87 SER A N 1
ATOM 620 C CA . SER A 1 87 ? 6.489 3.461 2.215 1.00 93.81 87 SER A CA 1
ATOM 621 C C . SER A 1 87 ? 6.737 2.200 1.380 1.00 93.81 87 SER A C 1
ATOM 623 O O . SER A 1 87 ? 6.813 2.294 0.159 1.00 93.81 87 SER A O 1
ATOM 625 N N . SER A 1 88 ? 6.882 1.038 2.017 1.00 93.12 88 SER A N 1
ATOM 626 C CA . SER A 1 88 ? 7.138 -0.222 1.308 1.00 93.12 88 SER A CA 1
ATOM 627 C C . SER A 1 88 ? 5.872 -0.699 0.585 1.00 93.12 88 SER A C 1
ATOM 629 O O . SER A 1 88 ? 5.884 -0.839 -0.638 1.00 93.12 88 SER A O 1
ATOM 631 N N . ALA A 1 89 ? 4.744 -0.723 1.301 1.00 95.12 89 ALA A N 1
ATOM 632 C CA . ALA A 1 89 ? 3.412 -0.942 0.746 1.00 95.12 89 ALA A CA 1
ATOM 633 C C . ALA A 1 89 ? 3.079 -0.090 -0.495 1.00 95.12 89 ALA A C 1
ATOM 635 O O . ALA A 1 89 ? 2.502 -0.616 -1.441 1.00 95.12 89 ALA A O 1
ATOM 636 N N . ALA A 1 90 ? 3.462 1.192 -0.546 1.00 97.12 90 ALA A N 1
ATOM 637 C CA . ALA A 1 90 ? 3.248 2.030 -1.729 1.00 97.12 90 ALA A CA 1
ATOM 638 C C . ALA A 1 90 ? 4.025 1.509 -2.953 1.00 97.12 90 ALA A C 1
ATOM 640 O O . ALA A 1 90 ? 3.482 1.425 -4.055 1.00 97.12 90 ALA A O 1
ATOM 641 N N . SER A 1 91 ? 5.285 1.105 -2.771 1.00 97.19 91 SER A N 1
ATOM 642 C CA . SER A 1 91 ? 6.083 0.505 -3.846 1.00 97.19 91 SER A CA 1
ATOM 643 C C . SER A 1 91 ? 5.514 -0.857 -4.281 1.00 97.19 91 SER A C 1
ATOM 645 O O . SER A 1 91 ? 5.362 -1.084 -5.482 1.00 97.19 91 SER A O 1
ATOM 647 N N . ALA A 1 92 ? 5.125 -1.720 -3.331 1.00 97.44 92 ALA A N 1
ATOM 648 C CA . ALA A 1 92 ? 4.483 -3.012 -3.603 1.00 97.44 92 ALA A CA 1
ATOM 649 C C . ALA A 1 92 ? 3.159 -2.850 -4.371 1.00 97.44 92 ALA A C 1
ATOM 651 O O . ALA A 1 92 ? 2.937 -3.514 -5.381 1.00 97.44 92 ALA A O 1
ATOM 652 N N . ALA A 1 93 ? 2.309 -1.910 -3.947 1.00 98.12 93 ALA A N 1
ATOM 653 C CA . ALA A 1 93 ? 1.040 -1.587 -4.592 1.00 98.12 93 ALA A CA 1
ATOM 654 C C . ALA A 1 93 ? 1.231 -1.109 -6.038 1.00 98.12 93 ALA A C 1
ATOM 656 O O . ALA A 1 93 ? 0.555 -1.591 -6.951 1.00 98.12 93 ALA A O 1
ATOM 657 N N . ALA A 1 94 ? 2.176 -0.189 -6.266 1.00 98.44 94 ALA A N 1
ATOM 658 C CA . ALA A 1 94 ? 2.495 0.292 -7.607 1.00 98.44 94 ALA A CA 1
ATOM 659 C C . ALA A 1 94 ? 3.006 -0.833 -8.518 1.00 98.44 94 ALA A C 1
ATOM 661 O O . ALA A 1 94 ? 2.605 -0.905 -9.682 1.00 98.44 94 ALA A O 1
ATOM 662 N N . ALA A 1 95 ? 3.868 -1.707 -7.992 1.00 98.38 95 ALA A N 1
ATOM 663 C CA . ALA A 1 95 ? 4.379 -2.859 -8.719 1.00 98.38 95 ALA A CA 1
ATOM 664 C C . ALA A 1 95 ? 3.267 -3.859 -9.049 1.00 98.38 95 ALA A C 1
ATOM 666 O O . ALA A 1 95 ? 3.158 -4.263 -10.200 1.00 98.38 95 ALA A O 1
ATOM 667 N N . ALA A 1 96 ? 2.402 -4.200 -8.092 1.00 98.56 96 ALA A N 1
ATOM 668 C CA . ALA A 1 96 ? 1.336 -5.176 -8.296 1.00 98.56 96 ALA A CA 1
ATOM 669 C C . ALA A 1 96 ? 0.351 -4.704 -9.370 1.00 98.56 96 ALA A C 1
ATOM 671 O O . ALA A 1 96 ? 0.123 -5.398 -10.360 1.00 98.56 96 ALA A O 1
ATOM 672 N N . VAL A 1 97 ? -0.162 -3.477 -9.232 1.00 98.69 97 VAL A N 1
ATOM 673 C CA . VAL A 1 97 ? -1.072 -2.879 -10.222 1.00 98.69 97 VAL A CA 1
ATOM 674 C C . VAL A 1 97 ? -0.386 -2.735 -11.576 1.00 98.69 97 VAL A C 1
ATOM 676 O O . VAL A 1 97 ? -0.954 -3.093 -12.607 1.00 98.69 97 VAL A O 1
ATOM 679 N N . GLY A 1 98 ? 0.843 -2.223 -11.587 1.00 98.69 98 GLY A N 1
ATOM 680 C CA . GLY A 1 98 ? 1.538 -1.929 -12.826 1.00 98.69 98 GLY A CA 1
ATOM 681 C C . GLY A 1 98 ? 2.001 -3.164 -13.589 1.00 98.69 98 GLY A C 1
ATOM 682 O O . GLY A 1 98 ? 1.893 -3.197 -14.810 1.00 98.69 98 GLY A O 1
ATOM 683 N N . LEU A 1 99 ? 2.490 -4.197 -12.906 1.00 98.75 99 LEU A N 1
ATOM 684 C CA . LEU A 1 99 ? 2.914 -5.442 -13.543 1.00 98.75 99 LEU A CA 1
ATOM 685 C C . LEU A 1 99 ? 1.715 -6.270 -14.006 1.00 98.75 99 LEU A C 1
ATOM 687 O O . LEU A 1 99 ? 1.772 -6.822 -15.104 1.00 98.75 99 LEU A O 1
ATOM 691 N N . ASN A 1 100 ? 0.617 -6.286 -13.241 1.00 98.69 100 ASN A N 1
ATOM 692 C CA . ASN A 1 100 ? -0.645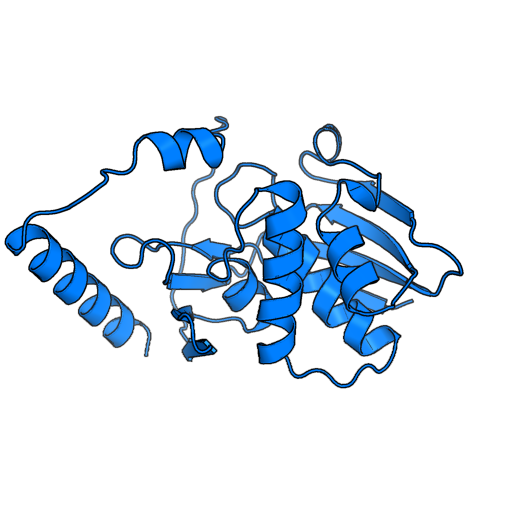 -6.890 -13.674 1.00 98.69 100 ASN A CA 1
ATOM 693 C C . ASN A 1 100 ? -1.124 -6.298 -15.006 1.00 98.69 100 ASN A C 1
ATOM 695 O O . ASN A 1 100 ? -1.415 -7.049 -15.937 1.00 98.69 100 ASN A O 1
ATOM 699 N N . GLU A 1 101 ? -1.124 -4.966 -15.120 1.00 98.56 101 GLU A N 1
ATOM 700 C CA . GLU A 1 101 ? -1.482 -4.252 -16.352 1.00 98.56 101 GLU A CA 1
ATOM 701 C C . GLU A 1 101 ? -0.456 -4.504 -17.467 1.00 98.56 101 GLU A C 1
ATOM 703 O O . GLU A 1 101 ? -0.807 -4.868 -18.589 1.00 98.56 101 GLU A O 1
ATOM 708 N N . LEU A 1 102 ? 0.839 -4.360 -17.160 1.00 98.44 102 LEU A N 1
ATOM 709 C CA . LEU A 1 102 ? 1.916 -4.479 -18.141 1.00 98.44 102 LEU A CA 1
ATOM 710 C C . LEU A 1 102 ? 1.958 -5.868 -18.780 1.00 98.44 102 LEU A C 1
ATOM 712 O O . LEU A 1 102 ? 2.259 -5.956 -19.972 1.00 98.44 102 LEU A O 1
ATOM 716 N N . TYR A 1 103 ? 1.672 -6.924 -18.010 1.00 98.31 103 TYR A N 1
ATOM 717 C CA . TYR A 1 103 ? 1.669 -8.320 -18.453 1.00 98.31 103 TYR A CA 1
ATOM 718 C C . TYR A 1 103 ? 0.291 -8.865 -18.841 1.00 98.31 103 TYR A C 1
ATOM 720 O O . TYR A 1 103 ? 0.239 -9.930 -19.453 1.00 98.31 103 TYR A O 1
ATOM 728 N N . GLY A 1 104 ? -0.793 -8.140 -18.558 1.00 97.56 104 GLY A N 1
ATOM 729 C CA . GLY A 1 104 ? -2.159 -8.584 -18.832 1.00 97.56 104 GLY A CA 1
ATOM 730 C C . GLY A 1 104 ? -2.555 -9.811 -18.010 1.00 97.56 104 GLY A C 1
ATOM 731 O O . GLY A 1 104 ? -3.134 -10.746 -18.558 1.00 97.56 104 GLY A O 1
ATOM 732 N N . ARG A 1 105 ? -2.204 -9.842 -16.715 1.00 97.50 105 ARG A N 1
ATOM 733 C CA . ARG A 1 105 ? -2.458 -11.005 -15.842 1.00 97.50 105 ARG A CA 1
ATOM 734 C C . ARG A 1 105 ? -3.929 -11.153 -15.440 1.00 97.50 105 ARG A C 1
ATOM 736 O O . ARG A 1 105 ? -4.362 -12.263 -15.157 1.00 97.50 105 ARG A O 1
ATOM 743 N N . GLY A 1 106 ? -4.704 -10.070 -15.502 1.00 97.44 106 GLY A N 1
ATOM 744 C CA . GLY A 1 106 ? -6.158 -10.103 -15.329 1.00 97.44 106 GLY A CA 1
ATOM 745 C C . GLY A 1 106 ? -6.628 -10.202 -13.878 1.00 97.44 106 GLY A C 1
ATOM 746 O O . GLY A 1 106 ? -7.813 -10.442 -13.662 1.00 97.44 106 GLY A O 1
ATOM 747 N N . TYR A 1 107 ? -5.739 -9.991 -12.903 1.00 98.31 107 TYR A N 1
ATOM 748 C CA . TYR A 1 107 ? -6.123 -9.912 -11.496 1.00 98.31 107 TYR A CA 1
ATOM 749 C C . TYR A 1 107 ? -6.948 -8.651 -11.225 1.00 98.31 107 TYR A C 1
ATOM 751 O O . TYR A 1 107 ? -6.642 -7.564 -11.734 1.00 98.31 107 TYR A O 1
ATOM 759 N N . SER A 1 108 ? -7.977 -8.802 -10.397 1.00 97.44 108 SER A N 1
ATOM 760 C CA . SER A 1 108 ? -8.723 -7.698 -9.791 1.00 97.44 108 SER A CA 1
ATOM 761 C C . SER A 1 108 ? -7.851 -6.903 -8.816 1.00 97.44 108 SER A C 1
ATOM 763 O O . SER A 1 108 ? -6.797 -7.357 -8.371 1.00 97.44 108 SER A O 1
ATOM 765 N N . ARG A 1 109 ? -8.283 -5.689 -8.455 1.00 96.38 109 ARG A N 1
ATOM 766 C CA . ARG A 1 109 ? -7.534 -4.863 -7.497 1.00 96.38 109 ARG A CA 1
ATOM 767 C C . ARG A 1 109 ? -7.492 -5.499 -6.112 1.00 96.38 109 ARG A C 1
ATOM 769 O O . ARG A 1 109 ? -6.477 -5.392 -5.436 1.00 96.38 109 ARG A O 1
ATOM 776 N N . GLU A 1 110 ? -8.566 -6.164 -5.715 1.00 94.69 110 GLU A N 1
ATOM 777 C CA . GLU A 1 110 ? -8.689 -6.882 -4.454 1.00 94.69 110 GLU A CA 1
ATOM 778 C C . GLU A 1 110 ? -7.708 -8.061 -4.388 1.00 94.69 110 GLU A C 1
ATOM 780 O O . GLU A 1 110 ? -6.997 -8.198 -3.397 1.00 94.69 110 GLU A O 1
ATOM 785 N N . GLU A 1 111 ? -7.585 -8.855 -5.458 1.00 95.75 111 GLU A N 1
ATOM 786 C CA . GLU A 1 111 ? -6.590 -9.941 -5.538 1.00 95.75 111 GLU A CA 1
ATOM 787 C C . GLU A 1 111 ? -5.151 -9.407 -5.483 1.00 95.75 111 GLU A C 1
ATOM 789 O O . GLU A 1 111 ? -4.274 -10.012 -4.863 1.00 95.75 111 GLU A O 1
ATOM 794 N N . LEU A 1 112 ? -4.901 -8.235 -6.077 1.00 97.69 112 LEU A N 1
ATOM 795 C CA . LEU A 1 112 ? -3.588 -7.593 -6.023 1.00 97.69 112 LEU A CA 1
ATOM 796 C C . LEU A 1 112 ? -3.199 -7.128 -4.617 1.00 97.69 112 LEU A C 1
ATOM 798 O O . LEU A 1 112 ? -2.003 -7.023 -4.344 1.00 97.69 112 LEU A O 1
ATOM 802 N N . VAL A 1 113 ? -4.160 -6.873 -3.721 1.00 96.81 113 VAL A N 1
ATOM 803 C CA . VAL A 1 113 ? -3.851 -6.563 -2.317 1.00 96.81 113 VAL A CA 1
ATOM 804 C C . VAL A 1 113 ? -3.144 -7.736 -1.657 1.00 96.81 113 VAL A C 1
ATOM 806 O O . VAL A 1 113 ? -2.122 -7.527 -1.009 1.00 96.81 113 VAL A O 1
ATOM 809 N N . SER A 1 114 ? -3.651 -8.955 -1.843 1.00 94.25 114 SER A N 1
ATOM 810 C CA . SER A 1 114 ? -3.037 -10.158 -1.277 1.00 94.25 114 SER A CA 1
ATOM 811 C C . SER A 1 114 ? -1.626 -10.368 -1.823 1.00 94.25 114 SER A C 1
ATOM 813 O O . SER A 1 114 ? -0.694 -10.534 -1.042 1.00 94.25 114 SER A O 1
ATOM 815 N N . ILE A 1 115 ? -1.446 -10.243 -3.141 1.00 95.75 115 ILE A N 1
ATOM 816 C CA . ILE A 1 115 ? -0.138 -10.407 -3.796 1.00 95.75 115 ILE A CA 1
ATOM 817 C C . ILE A 1 115 ? 0.879 -9.375 -3.282 1.00 95.75 115 ILE A C 1
ATOM 819 O O . ILE A 1 115 ? 2.014 -9.715 -2.952 1.00 95.75 115 ILE A O 1
ATOM 823 N N . ALA A 1 116 ? 0.482 -8.105 -3.172 1.00 96.12 116 ALA A N 1
ATOM 824 C CA . ALA A 1 116 ? 1.370 -7.069 -2.652 1.00 96.12 116 ALA A CA 1
ATOM 825 C C . ALA A 1 116 ? 1.643 -7.216 -1.142 1.00 96.12 116 ALA A C 1
ATOM 827 O O . ALA A 1 116 ? 2.760 -6.945 -0.704 1.00 96.12 116 ALA A O 1
ATOM 828 N N . ALA A 1 117 ? 0.675 -7.681 -0.347 1.00 93.44 117 ALA A N 1
ATOM 829 C CA . ALA A 1 117 ? 0.876 -7.954 1.077 1.00 93.44 117 ALA A CA 1
ATOM 830 C C . ALA A 1 117 ? 1.818 -9.148 1.322 1.00 93.44 117 ALA A C 1
ATOM 832 O O . ALA A 1 117 ? 2.615 -9.117 2.259 1.00 93.44 117 ALA A O 1
ATOM 833 N N . GLU A 1 118 ? 1.772 -10.180 0.476 1.00 89.94 118 GLU A N 1
ATOM 834 C CA . GLU A 1 118 ? 2.735 -11.289 0.502 1.00 89.94 118 GLU A CA 1
ATOM 835 C C . GLU A 1 118 ? 4.154 -10.806 0.177 1.00 89.94 118 GLU A C 1
ATOM 837 O O . GLU A 1 118 ? 5.106 -11.185 0.860 1.00 89.94 118 GLU A O 1
ATOM 842 N N . GLY A 1 119 ? 4.298 -9.885 -0.782 1.00 87.88 119 GLY A N 1
ATOM 843 C CA . GLY A 1 119 ? 5.576 -9.229 -1.058 1.00 87.88 119 GLY A CA 1
ATOM 844 C C . GLY A 1 119 ? 6.137 -8.468 0.150 1.00 87.88 119 GLY A C 1
ATOM 845 O O . GLY A 1 119 ? 7.348 -8.484 0.389 1.00 87.88 119 GLY A O 1
ATOM 846 N N . GLU A 1 120 ? 5.293 -7.804 0.948 1.00 85.75 120 GLU A N 1
ATOM 847 C CA . GLU A 1 120 ? 5.728 -7.129 2.187 1.00 85.75 120 GLU A CA 1
ATOM 848 C C . GLU A 1 120 ? 6.236 -8.139 3.230 1.00 85.75 120 GLU A C 1
ATOM 850 O O . GLU A 1 120 ? 7.154 -7.835 4.003 1.00 85.75 120 GLU A O 1
ATOM 855 N N . ALA A 1 121 ? 5.679 -9.354 3.245 1.00 85.25 121 ALA A N 1
ATOM 856 C CA . ALA A 1 121 ? 6.057 -10.406 4.183 1.00 85.25 121 ALA A CA 1
ATOM 857 C C . ALA A 1 121 ? 7.479 -10.932 3.946 1.00 85.25 121 ALA A C 1
ATOM 859 O O . ALA A 1 121 ? 8.158 -11.262 4.918 1.00 85.25 121 ALA A O 1
ATOM 860 N N . VAL A 1 122 ? 7.952 -10.953 2.694 1.00 77.81 122 VAL A N 1
ATOM 861 C CA . VAL A 1 122 ? 9.324 -11.372 2.345 1.00 77.81 122 VAL A CA 1
ATOM 862 C C . VAL A 1 122 ? 10.369 -10.503 3.054 1.00 77.81 122 VAL A C 1
ATOM 864 O O . VAL A 1 122 ? 11.381 -11.012 3.527 1.00 77.81 122 VAL A O 1
ATOM 867 N N . VAL A 1 123 ? 10.096 -9.203 3.201 1.00 73.69 123 VAL A N 1
ATOM 868 C CA . VAL A 1 123 ? 11.034 -8.240 3.802 1.00 73.69 123 VAL A CA 1
ATOM 869 C C . VAL A 1 123 ? 10.794 -8.055 5.303 1.00 73.69 123 VAL A C 1
ATOM 871 O O . VAL A 1 123 ? 11.737 -7.943 6.085 1.00 73.69 123 VAL A O 1
ATOM 874 N N . SER A 1 124 ? 9.529 -7.988 5.726 1.00 72.56 124 SER A N 1
ATOM 875 C CA . SER A 1 124 ? 9.161 -7.632 7.105 1.00 72.56 124 SER A CA 1
ATOM 876 C C . SER A 1 124 ? 8.840 -8.830 8.006 1.00 72.56 124 SER A C 1
ATOM 878 O O . SER A 1 124 ? 8.719 -8.665 9.222 1.00 72.56 124 SER A O 1
ATOM 880 N N . GLY A 1 125 ? 8.722 -10.032 7.434 1.00 72.88 125 GLY A N 1
ATOM 881 C CA . GLY A 1 125 ? 8.388 -11.274 8.132 1.00 72.88 125 GLY A CA 1
ATOM 882 C C . GLY A 1 125 ? 6.895 -11.468 8.411 1.00 72.88 125 GLY A C 1
ATOM 883 O O . GLY A 1 125 ? 6.514 -12.467 9.021 1.00 72.88 125 GLY A O 1
ATOM 884 N N . THR A 1 126 ? 6.020 -10.537 8.024 1.00 73.88 126 THR A N 1
ATOM 885 C CA . THR A 1 126 ? 4.567 -10.680 8.201 1.00 73.88 126 THR A CA 1
ATOM 886 C C . THR A 1 126 ? 3.818 -9.931 7.103 1.00 73.88 126 THR A C 1
ATOM 888 O O . THR A 1 126 ? 4.177 -8.809 6.766 1.00 73.88 126 THR A O 1
ATOM 891 N N . ALA A 1 127 ? 2.772 -10.545 6.549 1.00 76.75 127 ALA A N 1
ATOM 892 C CA . ALA A 1 127 ? 1.912 -9.888 5.571 1.00 76.75 127 ALA A CA 1
ATOM 893 C C . ALA A 1 127 ? 0.963 -8.914 6.283 1.00 76.75 127 ALA A C 1
ATOM 895 O O . ALA A 1 127 ? 0.149 -9.333 7.109 1.00 76.75 127 ALA A O 1
ATOM 896 N N . HIS A 1 128 ? 1.040 -7.624 5.948 1.00 79.88 128 HIS A N 1
ATOM 897 C CA . HIS A 1 128 ? 0.108 -6.603 6.435 1.00 79.88 128 HIS A CA 1
ATOM 898 C C . HIS A 1 128 ? -0.609 -5.950 5.260 1.00 79.88 128 HIS A C 1
ATOM 900 O O . HIS A 1 128 ? -0.016 -5.228 4.460 1.00 79.88 128 HIS A O 1
ATOM 906 N N . ALA A 1 129 ? -1.911 -6.211 5.157 1.00 90.75 129 ALA A N 1
ATOM 907 C CA . ALA A 1 129 ? -2.741 -5.641 4.101 1.00 90.75 129 ALA A CA 1
ATOM 908 C C . ALA A 1 129 ? -3.208 -4.210 4.418 1.00 90.75 129 ALA A C 1
ATOM 910 O O . ALA A 1 129 ? -3.613 -3.497 3.509 1.00 90.75 129 ALA A O 1
ATOM 911 N N . ASP A 1 130 ? -3.130 -3.765 5.673 1.00 93.19 130 ASP A N 1
ATOM 912 C CA . ASP A 1 130 ? -3.641 -2.474 6.159 1.00 93.19 130 ASP A CA 1
ATOM 913 C C . ASP A 1 130 ? -3.034 -1.236 5.466 1.00 93.19 130 ASP A C 1
ATOM 915 O O . ASP A 1 130 ? -3.685 -0.200 5.369 1.00 93.19 130 ASP A O 1
ATOM 919 N N . ASN A 1 131 ? -1.814 -1.328 4.933 1.00 95.19 131 ASN A N 1
ATOM 920 C CA . ASN A 1 131 ? -1.196 -0.271 4.127 1.00 95.19 131 ASN A CA 1
ATOM 921 C C . ASN A 1 131 ? -1.323 -0.523 2.622 1.00 95.19 131 ASN A C 1
ATOM 923 O O . ASN A 1 131 ? -1.559 0.405 1.851 1.00 95.19 131 ASN A O 1
ATOM 927 N N . VAL A 1 132 ? -1.196 -1.772 2.181 1.00 95.88 132 VAL A N 1
ATOM 928 C CA . VAL A 1 132 ? -1.278 -2.122 0.756 1.00 95.88 132 VAL A CA 1
ATOM 929 C C . VAL A 1 132 ? -2.691 -1.891 0.216 1.00 95.88 132 VAL A C 1
ATOM 931 O O . VAL A 1 132 ? -2.860 -1.280 -0.841 1.00 95.88 132 VAL A O 1
ATOM 934 N N . ALA A 1 133 ? -3.706 -2.321 0.966 1.00 97.19 133 ALA A N 1
ATOM 935 C CA . ALA A 1 133 ? -5.113 -2.200 0.611 1.00 97.19 133 ALA A CA 1
ATOM 936 C C . ALA A 1 133 ? -5.526 -0.765 0.259 1.00 97.19 133 ALA A C 1
ATOM 938 O O . ALA A 1 133 ? -5.977 -0.550 -0.868 1.00 97.19 133 ALA A O 1
ATOM 939 N N . PRO A 1 134 ? -5.345 0.245 1.132 1.00 96.81 134 PRO A N 1
ATOM 940 C CA . PRO A 1 134 ? -5.709 1.611 0.779 1.00 96.81 134 PRO A CA 1
ATOM 941 C C . PRO A 1 134 ? -4.802 2.195 -0.310 1.00 96.81 134 PRO A C 1
ATOM 943 O O . PRO A 1 134 ? -5.253 3.057 -1.058 1.00 96.81 134 PRO A O 1
ATOM 946 N N . SER A 1 135 ? -3.555 1.735 -0.464 1.00 97.38 135 SER A N 1
ATOM 947 C CA . SER A 1 135 ? -2.688 2.217 -1.550 1.00 97.38 135 SER A CA 1
ATOM 948 C C . SER A 1 135 ? -3.182 1.759 -2.933 1.00 97.38 135 SER A C 1
ATOM 950 O O . SER A 1 135 ? -3.114 2.524 -3.897 1.00 97.38 135 SER A O 1
ATOM 952 N N . ILE A 1 136 ? -3.739 0.544 -3.028 1.00 97.81 136 ILE A N 1
ATOM 953 C CA . ILE A 1 136 ? -4.306 -0.015 -4.268 1.00 97.81 136 ILE A CA 1
ATOM 954 C C . ILE A 1 136 ? -5.746 0.452 -4.502 1.00 97.81 136 ILE A C 1
ATOM 956 O O . ILE A 1 136 ? -6.099 0.848 -5.617 1.00 97.81 136 ILE A O 1
ATOM 960 N N . LEU A 1 137 ? -6.597 0.364 -3.481 1.00 96.88 137 LEU A N 1
ATOM 961 C CA . LEU A 1 137 ? -8.035 0.598 -3.608 1.00 96.88 137 LEU A CA 1
ATOM 962 C C . LEU A 1 137 ? -8.382 2.085 -3.478 1.00 96.88 137 LEU A C 1
ATOM 964 O O . LEU A 1 137 ? -9.281 2.568 -4.164 1.00 96.88 137 LEU A O 1
ATOM 968 N N . GLY A 1 138 ? -7.627 2.837 -2.675 1.00 94.94 138 GLY A N 1
ATOM 969 C CA . GLY A 1 138 ? -7.965 4.204 -2.285 1.00 94.94 138 GLY A CA 1
ATOM 970 C C . GLY A 1 138 ? -8.983 4.254 -1.140 1.00 94.94 138 GLY A C 1
ATOM 971 O O . GLY A 1 138 ? -9.496 3.230 -0.690 1.00 94.94 138 GLY A O 1
ATOM 972 N N . GLY A 1 139 ? -9.301 5.465 -0.678 1.00 94.56 139 GLY A N 1
ATOM 973 C CA . GLY A 1 139 ? -10.287 5.683 0.386 1.00 94.56 139 GLY A CA 1
ATOM 974 C C . GLY A 1 139 ? -9.854 5.117 1.741 1.00 94.56 139 GLY A C 1
ATOM 975 O O . GLY A 1 139 ? -8.663 5.097 2.068 1.00 94.56 139 GLY A O 1
ATOM 976 N N . PHE A 1 140 ? -10.837 4.679 2.527 1.00 96.31 140 PHE A N 1
ATOM 977 C CA . PHE A 1 140 ? -10.656 3.956 3.783 1.00 96.31 140 PHE A CA 1
ATOM 978 C C . PHE A 1 140 ? -10.902 2.465 3.552 1.00 96.31 140 PHE A C 1
ATOM 980 O O . PHE A 1 140 ? -11.804 2.073 2.817 1.00 96.31 140 PHE A O 1
ATOM 987 N N . THR A 1 141 ? -10.106 1.616 4.183 1.00 96.75 141 THR A N 1
ATOM 988 C CA . THR A 1 141 ? -10.156 0.166 4.004 1.00 96.75 141 THR A CA 1
ATOM 989 C C . THR A 1 141 ? -10.143 -0.544 5.346 1.00 96.75 141 THR A C 1
ATOM 991 O O . THR A 1 141 ? -9.537 -0.079 6.312 1.00 96.75 141 THR A O 1
ATOM 994 N N . VAL A 1 142 ? -10.827 -1.684 5.385 1.00 96.00 142 VAL A N 1
ATOM 995 C CA . VAL A 1 142 ? -10.898 -2.595 6.526 1.00 96.00 142 VAL A CA 1
ATOM 996 C C . VAL A 1 142 ? -10.411 -3.960 6.054 1.00 96.00 142 VAL A C 1
ATOM 998 O O . VAL A 1 142 ? -11.150 -4.684 5.384 1.00 96.00 142 VAL A O 1
ATOM 1001 N N . ALA A 1 143 ? -9.166 -4.290 6.385 1.00 92.94 143 ALA A N 1
ATOM 1002 C CA . ALA A 1 143 ? -8.539 -5.565 6.075 1.00 92.94 143 ALA A CA 1
ATOM 1003 C C . ALA A 1 143 ? -8.991 -6.654 7.055 1.00 92.94 143 ALA A C 1
ATOM 1005 O O . ALA A 1 143 ? -8.999 -6.471 8.272 1.00 92.94 143 ALA A O 1
ATOM 1006 N N . ARG A 1 144 ? -9.382 -7.803 6.516 1.00 87.81 144 ARG A N 1
ATOM 1007 C CA . ARG A 1 144 ? -9.808 -8.994 7.251 1.00 87.81 144 ARG A CA 1
ATOM 1008 C C . ARG A 1 144 ? -9.115 -10.211 6.654 1.00 87.81 144 ARG A C 1
ATOM 1010 O O . ARG A 1 144 ? -8.587 -10.157 5.547 1.00 87.81 144 ARG A O 1
ATOM 1017 N N . ALA A 1 145 ? -9.141 -11.327 7.376 1.00 80.81 145 ALA A N 1
ATOM 1018 C CA . ALA A 1 145 ? -8.549 -12.573 6.892 1.00 80.81 145 ALA A CA 1
ATOM 1019 C C . ALA A 1 145 ? -9.201 -13.085 5.591 1.00 80.81 145 ALA A C 1
ATOM 1021 O O . ALA A 1 145 ? -8.553 -13.780 4.818 1.00 80.81 145 ALA A O 1
ATOM 1022 N N . ASP A 1 146 ? -10.471 -12.748 5.357 1.00 81.06 146 ASP A N 1
ATOM 1023 C CA . ASP A 1 146 ? -11.272 -13.175 4.208 1.00 81.06 146 ASP A CA 1
ATOM 1024 C C . ASP A 1 146 ? -11.378 -12.122 3.091 1.00 81.06 146 ASP A C 1
ATOM 1026 O O . ASP A 1 146 ? -12.025 -12.378 2.076 1.00 81.06 146 ASP A O 1
ATOM 1030 N N . GLY A 1 147 ? -10.748 -10.952 3.245 1.00 87.19 147 GLY A N 1
ATOM 1031 C CA . GLY A 1 147 ? -10.724 -9.920 2.211 1.00 87.19 147 GLY A CA 1
ATOM 1032 C C . GLY A 1 147 ? -10.633 -8.497 2.752 1.00 87.19 147 GLY A C 1
ATOM 1033 O O . GLY A 1 147 ? -10.338 -8.257 3.922 1.00 87.19 147 GLY A O 1
ATOM 1034 N N . VAL A 1 148 ? -10.902 -7.527 1.880 1.00 93.94 148 VAL A N 1
ATOM 1035 C CA . VAL A 1 148 ? -10.861 -6.099 2.211 1.00 93.94 148 VAL A CA 1
ATOM 1036 C C . VAL A 1 148 ? -12.200 -5.459 1.885 1.00 93.94 148 VAL A C 1
ATOM 1038 O O . VAL A 1 148 ? -12.696 -5.581 0.769 1.00 93.94 148 VAL A O 1
ATOM 1041 N N . ALA A 1 149 ? -12.766 -4.731 2.846 1.00 94.06 149 ALA A N 1
ATOM 1042 C CA . ALA A 1 149 ? -13.877 -3.825 2.579 1.00 94.06 149 ALA A CA 1
ATOM 1043 C C . ALA A 1 149 ? -13.336 -2.415 2.325 1.00 94.06 149 ALA A C 1
ATOM 1045 O O . ALA A 1 149 ? -12.581 -1.892 3.145 1.00 94.06 149 ALA A O 1
ATOM 1046 N N . GLN A 1 150 ? -13.737 -1.801 1.213 1.00 94.94 150 GLN A N 1
ATOM 1047 C CA . GLN A 1 150 ? -13.424 -0.412 0.893 1.00 94.94 150 GLN A CA 1
ATOM 1048 C C . GLN A 1 150 ? -14.624 0.489 1.190 1.00 94.94 150 GLN A C 1
ATOM 1050 O O . GLN A 1 150 ? -15.763 0.161 0.859 1.00 94.94 150 GLN A O 1
ATOM 1055 N N . VAL A 1 151 ? -14.344 1.647 1.775 1.00 93.25 151 VAL A N 1
ATOM 1056 C CA . VAL A 1 151 ? -15.285 2.742 1.981 1.00 93.25 151 VAL A CA 1
ATOM 1057 C C . VAL A 1 151 ? -14.727 3.982 1.288 1.00 93.25 151 VAL A C 1
ATOM 1059 O O . VAL A 1 151 ? -13.578 4.375 1.521 1.00 93.25 151 VAL A O 1
ATOM 1062 N N . ASP A 1 152 ? -15.534 4.595 0.422 1.00 89.00 152 ASP A N 1
ATOM 1063 C CA . ASP A 1 152 ? -15.182 5.857 -0.230 1.00 89.00 152 ASP A CA 1
ATOM 1064 C C . ASP A 1 152 ? -15.318 7.015 0.766 1.00 89.00 152 ASP A C 1
ATOM 1066 O O . ASP A 1 152 ? -16.351 7.672 0.875 1.00 89.00 152 ASP A O 1
ATOM 1070 N N . ALA A 1 153 ? -14.265 7.208 1.557 1.00 86.19 153 ALA A N 1
ATOM 1071 C CA . ALA A 1 153 ? -14.206 8.218 2.597 1.00 86.19 153 ALA A CA 1
ATOM 1072 C C . ALA A 1 153 ? -13.499 9.482 2.086 1.00 86.19 153 ALA A C 1
ATOM 1074 O O . ALA A 1 153 ? -12.334 9.444 1.685 1.00 86.19 153 ALA A O 1
ATOM 1075 N N . SER A 1 154 ? -14.166 10.634 2.187 1.00 81.88 154 SER A N 1
ATOM 1076 C CA . SER A 1 154 ? -13.584 11.946 1.874 1.00 81.88 154 SER A CA 1
ATOM 1077 C C . SER A 1 154 ? -13.294 12.733 3.155 1.00 81.88 154 SER A C 1
ATOM 1079 O O . SER A 1 154 ? -14.016 13.673 3.500 1.00 81.88 154 SER A O 1
ATOM 1081 N N . ILE A 1 155 ? -12.221 12.363 3.861 1.00 81.00 155 ILE A N 1
ATOM 1082 C CA . ILE A 1 155 ? -11.832 12.993 5.132 1.00 81.00 155 ILE A CA 1
ATOM 1083 C C . ILE A 1 155 ? -10.496 13.738 4.992 1.00 81.00 155 ILE A C 1
ATOM 1085 O O . ILE A 1 155 ? -9.524 13.174 4.483 1.00 81.00 155 ILE A O 1
ATOM 1089 N N . PRO A 1 156 ? -10.398 14.998 5.459 1.00 86.00 156 PRO A N 1
ATOM 1090 C CA . PRO A 1 156 ? -9.129 15.709 5.495 1.00 86.00 156 PRO A CA 1
ATOM 1091 C C . PRO A 1 156 ? -8.193 15.087 6.539 1.00 86.00 156 PRO A C 1
ATOM 1093 O O . PRO A 1 156 ? -8.479 15.094 7.735 1.00 86.00 156 PRO A O 1
ATOM 1096 N N . LEU A 1 157 ? -7.043 14.590 6.081 1.00 87.69 157 LEU A N 1
ATOM 1097 C CA . LEU A 1 157 ? -5.989 14.034 6.929 1.00 87.69 157 LEU A CA 1
ATOM 1098 C C . LEU A 1 157 ? -4.783 14.974 6.982 1.00 87.69 157 LEU A C 1
ATOM 1100 O O . LEU A 1 157 ? -4.335 15.501 5.961 1.00 87.69 157 LEU A O 1
ATOM 1104 N N . VAL A 1 158 ? -4.235 15.154 8.184 1.00 90.00 158 VAL A N 1
ATOM 1105 C CA . VAL A 1 158 ? -2.991 15.892 8.421 1.00 90.00 158 VAL A CA 1
ATOM 1106 C C . VAL A 1 158 ? -1.972 14.932 9.012 1.00 90.00 158 VAL A C 1
ATOM 1108 O O . VAL A 1 158 ? -2.194 14.353 10.071 1.00 90.00 158 VAL A O 1
ATOM 1111 N N . THR A 1 159 ? -0.839 14.778 8.332 1.00 89.88 159 THR A N 1
ATOM 1112 C CA . THR A 1 159 ? 0.270 13.934 8.784 1.00 89.88 159 THR A CA 1
ATOM 1113 C C . THR A 1 159 ? 1.455 14.794 9.196 1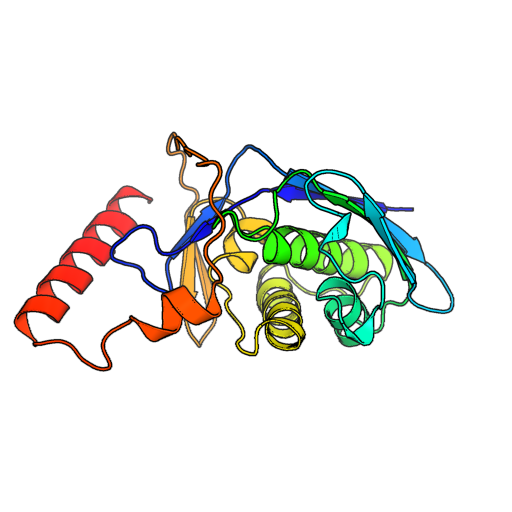.00 89.88 159 THR A C 1
ATOM 1115 O O . THR A 1 159 ? 1.921 15.623 8.411 1.00 89.88 159 THR A O 1
ATOM 1118 N N . CYS A 1 160 ? 1.986 14.550 10.391 1.00 89.88 160 CYS A N 1
ATOM 1119 C CA . CYS A 1 160 ? 3.219 15.164 10.873 1.00 89.88 160 CYS A CA 1
ATOM 1120 C C . CYS A 1 160 ? 4.330 14.116 10.866 1.00 89.88 160 CYS A C 1
ATOM 1122 O O . CYS A 1 160 ? 4.192 13.072 11.497 1.00 89.88 160 CYS A O 1
ATOM 1124 N N . LEU A 1 161 ? 5.425 14.399 10.161 1.00 87.44 161 LEU A N 1
ATOM 1125 C CA . LEU A 1 161 ? 6.541 13.472 10.024 1.00 87.44 161 LEU A CA 1
ATOM 1126 C C . LEU A 1 161 ? 7.735 13.953 10.864 1.00 87.44 161 LEU A C 1
ATOM 1128 O O . LEU A 1 161 ? 8.453 14.848 10.418 1.00 87.44 161 LEU A O 1
ATOM 1132 N N . PRO A 1 162 ? 7.967 13.394 12.063 1.00 87.00 162 PRO A N 1
ATOM 1133 C CA . PRO A 1 162 ? 9.099 13.795 12.889 1.00 87.00 162 PRO A CA 1
ATOM 1134 C C . PRO A 1 162 ? 10.430 13.310 12.290 1.00 87.00 162 PRO A C 1
ATOM 1136 O O . PRO A 1 162 ? 10.472 12.336 11.535 1.00 87.00 162 PRO A O 1
ATOM 1139 N N . GLU A 1 163 ? 11.542 13.955 12.639 1.00 84.44 163 GLU A N 1
ATOM 1140 C CA . GLU A 1 163 ? 12.903 13.548 12.238 1.00 84.44 163 GLU A CA 1
ATOM 1141 C C . GLU A 1 163 ? 13.455 12.419 13.124 1.00 84.44 163 GLU A C 1
ATOM 1143 O O . GLU A 1 163 ? 14.584 12.457 13.602 1.00 84.44 163 GLU A O 1
ATOM 1148 N N . ILE A 1 164 ? 12.631 11.402 13.361 1.00 83.62 164 ILE A N 1
ATOM 1149 C CA . ILE A 1 164 ? 13.010 10.183 14.073 1.00 83.62 164 ILE A CA 1
ATOM 1150 C C . ILE A 1 164 ? 12.597 8.967 13.253 1.00 83.62 164 ILE A C 1
ATOM 1152 O O . ILE A 1 164 ? 11.679 9.029 12.430 1.00 83.62 164 ILE A O 1
ATOM 1156 N N . VAL A 1 165 ? 13.291 7.862 13.495 1.00 78.38 165 VAL A N 1
ATOM 1157 C CA . VAL A 1 165 ? 13.029 6.571 12.868 1.00 78.38 165 VAL A CA 1
ATOM 1158 C C . VAL A 1 165 ? 12.689 5.582 13.969 1.00 78.38 165 VAL A C 1
ATOM 1160 O O . VAL A 1 165 ? 13.444 5.440 14.929 1.00 78.38 165 VAL A O 1
ATOM 1163 N N . VAL A 1 166 ? 11.557 4.900 13.820 1.00 80.56 166 VAL A N 1
ATOM 1164 C CA . VAL A 1 166 ? 11.154 3.786 14.681 1.00 80.56 166 VAL A CA 1
ATOM 1165 C C . VAL A 1 166 ? 11.014 2.566 13.783 1.00 80.56 166 VAL A C 1
ATOM 1167 O O . VAL A 1 166 ? 10.316 2.626 12.771 1.00 80.56 166 VAL A O 1
ATOM 1170 N N . SER A 1 167 ? 11.705 1.474 14.111 1.00 79.44 167 SER A N 1
ATOM 1171 C CA . SER A 1 167 ? 11.579 0.248 13.323 1.00 79.44 167 SER A CA 1
ATOM 1172 C C . SER A 1 167 ? 10.218 -0.408 13.591 1.00 79.44 167 SER A C 1
ATOM 1174 O O . SER A 1 167 ? 9.761 -0.466 14.734 1.00 79.44 167 SER A O 1
ATOM 1176 N N . THR A 1 168 ? 9.563 -0.924 12.546 1.00 76.19 168 THR A N 1
ATOM 1177 C CA . THR A 1 168 ? 8.265 -1.614 12.677 1.00 76.19 168 THR A CA 1
ATOM 1178 C C . THR A 1 168 ? 8.362 -2.812 13.620 1.00 76.19 168 THR A C 1
ATOM 1180 O O . THR A 1 168 ? 7.454 -3.060 14.408 1.00 76.19 168 THR A O 1
ATOM 1183 N N . ARG A 1 169 ? 9.493 -3.525 13.590 1.00 79.25 169 ARG A N 1
ATOM 1184 C CA . ARG A 1 169 ? 9.764 -4.660 14.476 1.00 79.25 169 ARG A CA 1
ATOM 1185 C C . ARG A 1 169 ? 9.776 -4.243 15.947 1.00 79.25 169 ARG A C 1
ATOM 1187 O O . ARG A 1 169 ? 9.102 -4.876 16.753 1.00 79.25 169 ARG A O 1
ATOM 1194 N N . ASP A 1 170 ? 10.508 -3.187 16.299 1.00 84.00 170 ASP A N 1
ATOM 1195 C CA . ASP A 1 170 ? 10.624 -2.765 17.700 1.00 84.00 170 ASP A CA 1
ATOM 1196 C C . ASP A 1 170 ? 9.300 -2.156 18.199 1.00 84.00 170 ASP A C 1
ATOM 1198 O O . ASP A 1 170 ? 8.912 -2.381 19.343 1.00 84.00 170 ASP A O 1
ATOM 1202 N N . ALA A 1 171 ? 8.554 -1.462 17.327 1.00 85.31 171 ALA A N 1
ATOM 1203 C CA . ALA A 1 171 ? 7.201 -0.991 17.631 1.00 85.31 171 ALA A CA 1
ATOM 1204 C C . ALA A 1 171 ? 6.210 -2.144 17.875 1.00 85.31 171 ALA A C 1
ATOM 1206 O O . ALA A 1 171 ? 5.339 -2.030 18.734 1.00 85.31 171 ALA A O 1
ATOM 1207 N N . ARG A 1 172 ? 6.346 -3.269 17.159 1.00 85.50 172 ARG A N 1
ATOM 1208 C CA . ARG A 1 172 ? 5.533 -4.474 17.397 1.00 85.50 172 ARG A CA 1
ATOM 1209 C C . ARG A 1 172 ? 5.911 -5.189 18.691 1.00 85.50 172 ARG A C 1
ATOM 1211 O O . ARG A 1 172 ? 5.028 -5.688 19.376 1.00 85.50 172 ARG A O 1
ATOM 1218 N N . ALA A 1 173 ? 7.191 -5.202 19.057 1.00 88.31 173 ALA A N 1
ATOM 1219 C CA . ALA A 1 173 ? 7.676 -5.898 20.252 1.00 88.31 173 ALA A CA 1
ATOM 1220 C C . ALA A 1 173 ? 7.122 -5.338 21.578 1.00 88.31 173 ALA A C 1
ATOM 1222 O O . ALA A 1 173 ? 7.203 -6.011 22.602 1.00 88.31 173 ALA A O 1
ATOM 1223 N N . VAL A 1 174 ? 6.574 -4.117 21.576 1.00 93.00 174 VAL A N 1
ATOM 1224 C CA . VAL A 1 174 ? 5.964 -3.491 22.762 1.00 93.00 174 VAL A CA 1
ATOM 1225 C C . VAL A 1 174 ? 4.441 -3.660 22.833 1.00 93.00 174 VAL A C 1
ATOM 1227 O O . VAL A 1 174 ? 3.823 -3.183 23.786 1.00 93.00 174 VAL A O 1
ATOM 1230 N N . VAL A 1 175 ? 3.819 -4.309 21.842 1.00 91.88 175 VAL A N 1
ATOM 1231 C CA . VAL A 1 175 ? 2.374 -4.578 21.841 1.00 91.88 175 VAL A CA 1
ATOM 1232 C C . VAL A 1 175 ? 2.060 -5.659 22.889 1.00 91.88 175 VAL A C 1
ATOM 1234 O O . VAL A 1 175 ? 2.724 -6.692 22.892 1.00 91.88 175 VAL A O 1
ATOM 1237 N N . PRO A 1 176 ? 1.075 -5.457 23.788 1.00 93.19 176 PRO A N 1
ATOM 1238 C CA . PRO A 1 176 ? 0.713 -6.464 24.787 1.00 93.19 176 PRO A CA 1
ATOM 1239 C C . PRO A 1 176 ? 0.153 -7.752 24.166 1.00 93.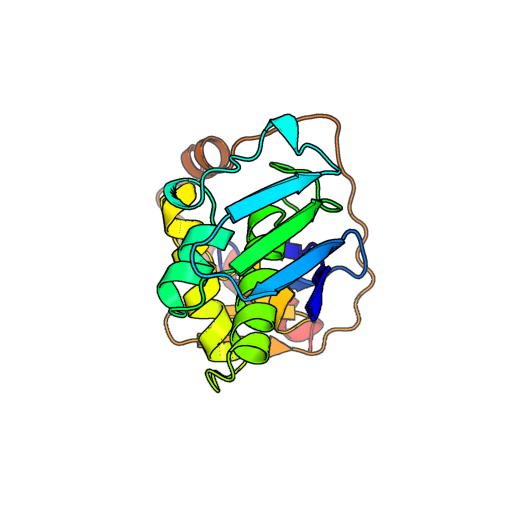19 176 PRO A C 1
ATOM 1241 O O . PRO A 1 176 ? -0.664 -7.687 23.251 1.00 93.19 176 PRO A O 1
ATOM 1244 N N . ASP A 1 177 ? 0.478 -8.907 24.755 1.00 93.44 177 ASP A N 1
ATOM 1245 C CA . ASP A 1 177 ? -0.027 -10.223 24.316 1.00 93.44 177 ASP A CA 1
ATOM 1246 C C . ASP A 1 177 ? -1.531 -10.438 24.577 1.00 93.44 177 ASP A C 1
ATOM 1248 O O . ASP A 1 177 ? -2.125 -11.418 24.126 1.00 93.44 177 ASP A O 1
ATOM 1252 N N . GLY A 1 178 ? -2.170 -9.553 25.345 1.00 93.88 178 GLY A N 1
ATOM 1253 C CA . GLY A 1 178 ? -3.582 -9.670 25.676 1.00 93.88 178 GLY A CA 1
ATOM 1254 C C . GLY A 1 178 ? -4.177 -8.395 26.258 1.00 93.88 178 GLY A C 1
ATOM 1255 O O . GLY A 1 178 ? -3.471 -7.477 26.678 1.00 93.88 178 GLY A O 1
ATOM 1256 N N . MET A 1 179 ? -5.509 -8.356 26.308 1.00 95.88 179 MET A N 1
ATOM 1257 C CA . MET A 1 179 ? -6.276 -7.238 26.854 1.00 95.88 179 MET A CA 1
ATOM 1258 C C . MET A 1 179 ? -7.422 -7.730 27.741 1.00 95.88 179 MET A C 1
ATOM 1260 O O . MET A 1 179 ? -7.930 -8.839 27.572 1.00 95.88 179 MET A O 1
ATOM 1264 N N . ARG A 1 180 ? -7.857 -6.895 28.690 1.00 97.88 180 ARG A N 1
ATOM 1265 C CA . ARG A 1 180 ? -9.059 -7.166 29.491 1.00 97.88 180 ARG A CA 1
ATOM 1266 C C . ARG A 1 180 ? -10.312 -6.985 28.635 1.00 97.88 180 ARG A C 1
ATOM 1268 O O . ARG A 1 180 ? -10.333 -6.134 27.752 1.00 97.88 180 ARG A O 1
ATOM 1275 N N . MET A 1 181 ? -11.388 -7.699 28.969 1.00 97.88 181 MET A N 1
ATOM 1276 C CA . MET A 1 181 ? -12.673 -7.579 28.262 1.00 97.88 181 MET A CA 1
ATOM 1277 C C . MET A 1 181 ? -13.200 -6.142 28.199 1.00 97.88 181 MET A C 1
ATOM 1279 O O . MET A 1 181 ? -13.711 -5.733 27.167 1.00 97.88 181 MET A O 1
ATOM 1283 N N . GLU A 1 182 ? -13.031 -5.363 29.266 1.00 97.81 182 GLU A N 1
ATOM 1284 C CA . GLU A 1 182 ? -13.393 -3.939 29.292 1.00 97.81 182 GLU A CA 1
ATOM 1285 C C . GLU A 1 182 ? -12.648 -3.137 28.210 1.00 97.81 182 GLU A C 1
ATOM 1287 O O . GLU A 1 182 ? -13.266 -2.418 27.435 1.00 97.81 182 GLU A O 1
ATOM 1292 N N . GLN A 1 183 ? -11.337 -3.360 28.065 1.00 97.12 183 GLN A N 1
ATOM 1293 C CA . GLN A 1 183 ? -10.522 -2.698 27.040 1.00 97.12 183 GLN A CA 1
ATOM 1294 C C . GLN A 1 183 ? -10.914 -3.147 25.627 1.00 97.12 183 GLN A C 1
ATOM 1296 O O . GLN A 1 183 ? -10.892 -2.346 24.698 1.00 97.12 183 GLN A O 1
ATOM 1301 N N . LEU A 1 184 ? -11.263 -4.428 25.457 1.00 97.38 184 LEU A N 1
ATOM 1302 C CA . LEU A 1 184 ? -11.745 -4.947 24.177 1.00 97.38 184 LEU A CA 1
ATOM 1303 C C . LEU A 1 184 ? -13.055 -4.268 23.769 1.00 97.38 184 LEU A C 1
ATOM 1305 O O . LEU A 1 184 ? -13.193 -3.861 22.620 1.00 97.38 184 LEU A O 1
ATOM 1309 N N . VAL A 1 185 ? -13.998 -4.128 24.704 1.00 98.06 185 VAL A N 1
ATOM 1310 C CA . VAL A 1 185 ? -15.273 -3.438 24.460 1.00 98.06 185 VAL A CA 1
ATOM 1311 C C . VAL A 1 185 ? -15.027 -1.993 24.022 1.00 98.06 185 VAL A C 1
ATOM 1313 O O . VAL A 1 185 ? -15.621 -1.561 23.033 1.00 98.06 185 VAL A O 1
ATOM 1316 N N . ASP A 1 186 ? -14.107 -1.282 24.676 1.00 97.69 186 ASP A N 1
ATOM 1317 C CA . ASP A 1 186 ? -13.752 0.095 24.311 1.00 97.69 186 ASP A CA 1
ATOM 1318 C C . ASP A 1 186 ? -13.139 0.194 22.906 1.00 97.69 186 ASP A C 1
ATOM 1320 O O . ASP A 1 186 ? -13.520 1.063 22.112 1.00 97.69 186 ASP A O 1
ATOM 1324 N N . VAL A 1 187 ? -12.207 -0.705 22.568 1.00 97.12 187 VAL A N 1
ATOM 1325 C CA . VAL A 1 187 ? -11.568 -0.745 21.243 1.00 97.12 187 VAL A CA 1
ATOM 1326 C C . VAL A 1 187 ? -12.589 -1.072 20.159 1.00 97.12 187 VAL A C 1
ATOM 1328 O O . VAL A 1 187 ? -12.648 -0.362 19.158 1.00 97.12 187 VAL A O 1
ATOM 1331 N N . VAL A 1 188 ? -13.442 -2.078 20.370 1.00 97.75 188 VAL A N 1
ATOM 1332 C CA . VAL A 1 188 ? -14.488 -2.461 19.408 1.00 97.75 188 VAL A CA 1
ATOM 1333 C C . VAL A 1 188 ? -15.498 -1.330 19.216 1.00 97.75 188 VAL A C 1
ATOM 1335 O O . VAL A 1 188 ? -15.828 -0.998 18.078 1.00 97.75 188 VAL A O 1
ATOM 1338 N N . GLY A 1 189 ? -15.958 -0.697 20.300 1.00 97.94 189 GLY A N 1
ATOM 1339 C CA . GLY A 1 189 ? -16.873 0.444 20.225 1.00 97.94 189 GLY A CA 1
ATOM 1340 C C . GLY A 1 189 ? -16.265 1.631 19.474 1.00 97.94 189 GLY A C 1
ATOM 1341 O O . GLY A 1 189 ? -16.922 2.236 18.622 1.00 97.94 189 GLY A O 1
ATOM 1342 N N . SER A 1 190 ? -14.987 1.924 19.723 1.00 97.94 190 SER A N 1
ATOM 1343 C CA . SER A 1 190 ? -14.251 2.991 19.035 1.00 97.94 190 SER A CA 1
ATOM 1344 C C . SER A 1 190 ? -14.035 2.681 17.551 1.00 97.94 190 SER A C 1
ATOM 1346 O O . SER A 1 190 ? -14.250 3.553 16.709 1.00 97.94 190 SER A O 1
ATOM 1348 N N . ALA A 1 191 ? -13.669 1.440 17.219 1.00 96.81 191 ALA A N 1
ATOM 1349 C CA . ALA A 1 191 ? -13.433 1.006 15.846 1.00 96.81 191 ALA A CA 1
ATOM 1350 C C . ALA A 1 191 ? -14.727 1.030 15.024 1.00 96.81 191 ALA A C 1
ATOM 1352 O O . ALA A 1 191 ? -14.737 1.536 13.903 1.00 96.81 191 ALA A O 1
ATOM 1353 N N . ALA A 1 192 ? -15.836 0.557 15.603 1.00 96.19 192 ALA A N 1
ATOM 1354 C CA . ALA A 1 192 ? -17.154 0.632 14.980 1.00 96.19 192 ALA A CA 1
ATOM 1355 C C . ALA A 1 192 ? -17.592 2.088 14.753 1.00 96.19 192 ALA A C 1
ATOM 1357 O O . ALA A 1 192 ? -18.081 2.418 13.676 1.00 96.19 192 ALA A O 1
ATOM 1358 N N . THR A 1 193 ? -17.363 2.973 15.730 1.00 95.75 193 THR A N 1
ATOM 1359 C CA . THR A 1 193 ? -17.675 4.407 15.603 1.00 95.75 193 THR A CA 1
ATOM 1360 C C . THR A 1 193 ? -16.875 5.058 14.475 1.00 95.75 193 THR A C 1
ATOM 1362 O O . THR A 1 193 ? -17.444 5.789 13.666 1.00 95.75 193 THR A O 1
ATOM 1365 N N . LEU A 1 194 ? -15.572 4.768 14.387 1.00 94.25 194 LEU A N 1
ATOM 1366 C CA . LEU A 1 194 ? -14.722 5.289 13.318 1.00 94.25 194 LEU A CA 1
ATOM 1367 C C . LEU A 1 194 ? -15.174 4.777 11.946 1.00 94.25 194 LEU A C 1
ATOM 1369 O O . LEU A 1 194 ? -15.318 5.577 11.029 1.00 94.25 194 LEU A O 1
ATOM 1373 N N . ALA A 1 195 ? -15.442 3.475 11.814 1.00 93.06 195 ALA A N 1
ATOM 1374 C CA . ALA A 1 195 ? -15.897 2.880 10.558 1.00 93.06 195 ALA A CA 1
ATOM 1375 C C . ALA A 1 195 ? -17.232 3.475 10.081 1.00 93.06 195 ALA A C 1
ATOM 1377 O O . ALA A 1 195 ? -17.381 3.755 8.896 1.00 93.06 195 ALA A O 1
ATOM 1378 N N . VAL A 1 196 ? -18.176 3.723 10.998 1.00 92.25 196 VAL A N 1
ATOM 1379 C CA . VAL A 1 196 ? -19.444 4.403 10.679 1.00 92.25 196 VAL A CA 1
ATOM 1380 C C . VAL A 1 196 ? -19.210 5.848 10.239 1.00 92.25 196 VAL A C 1
ATOM 1382 O O . VAL A 1 196 ? -19.884 6.307 9.329 1.00 92.25 196 VAL A O 1
ATOM 1385 N N . GLY A 1 197 ? -18.259 6.564 10.844 1.00 90.88 197 GLY A N 1
ATOM 1386 C CA . GLY A 1 197 ? -17.937 7.943 10.455 1.00 90.88 197 GLY A CA 1
ATOM 1387 C C . GLY A 1 197 ? -17.197 8.082 9.118 1.00 90.88 197 GLY A C 1
ATOM 1388 O O . GLY A 1 197 ? -17.081 9.197 8.614 1.00 90.88 197 GLY A O 1
ATOM 1389 N N . MET A 1 198 ? -16.671 6.982 8.571 1.00 89.94 198 MET A N 1
ATOM 1390 C CA . MET A 1 198 ? -15.978 6.944 7.277 1.00 89.94 198 MET A CA 1
ATOM 1391 C C . MET A 1 198 ? -16.925 6.682 6.096 1.00 89.94 198 MET A C 1
ATOM 1393 O O . MET A 1 198 ? -16.532 6.960 4.966 1.00 89.94 198 MET A O 1
ATOM 1397 N N . ALA A 1 199 ? -18.117 6.126 6.354 1.00 82.62 199 ALA A N 1
ATOM 1398 C CA . ALA A 1 199 ? -19.126 5.745 5.358 1.00 82.62 199 ALA A CA 1
ATOM 1399 C C . ALA A 1 199 ? -20.146 6.860 5.096 1.00 82.62 199 ALA A C 1
ATOM 1401 O O . ALA A 1 199 ? -20.624 6.935 3.943 1.00 82.62 199 ALA A O 1
#

Secondary structure (DSSP, 8-state):
-EEEEEEEEEE-TTT-TTTEEEEEEEEEEEEEEEE-SS-EEEEEETTGGGS--SGGGSHHHHHHHHTT--EEEEEEE-S-TTSSS-HHHHHHHHHHHHHHHHHT----HHHHHHHHHHHHHHHHSS--HHHHHHHHH-SEEEEETTEEEEE-----------S----HHHHHHTS-S---HHHHHHHHHHHHHHHHHH-

Foldseek 3Di:
DDKFKFFWKAFPPDLQVLWKMAGDPDDIKIKDKDADPAAFEAEAAAQRVVADRPLLQALLSQLCVLLVQHTDMYIHFRDHPQQSRCRRLRSLLRSLVGSCVVVVSPDDLFRSLQSSQVSVCSNQVGRRSNGNVCRSPHAMWTDDPVTIDHFNFDDDDDDDGDPDGDDPVVVVVPDDPDDDPVVVVVSVVVVVVVVVNRD

=== Feature glossary ===
A reading guide for the features in this record.

Start from the sequence.

  · This is the polypeptide sequence — one letter per residue, N-terminus first. Length ranges from a few dozen residues for small domains to over a thousand for large multi-domain proteins.

Fold it, and you get atomic coordinates and the backbone conformation that goes with them.

  · Structure coordinates are given as an mmCIF _atom_site loop: one row per atom with element, residue name, chain id, sequence number, and x/y/z position in Å. Only the four main-chain atoms per residue are included here; side chains are omitted to keep the record compact.

  · Backbone dihedral angles. Every residue except chain termini has a φ (preceding-C → N → Cα → C) and a ψ (N → Cα → C → next-N). They are reported in degrees following the IUPAC sign convention. Secondary structure is essentially a statement about which (φ, ψ) basin each residue occupies.

  · The SS8 string is DSSP's per-residue secondary-structure call. α-helix (H) means an i→i+4 H-bond ladder; β-strand (E) means the residue participates in a β-sheet; 3₁₀ (G) and π (I) are tighter and wider helices; T/S are turns/bends; '-' is loop.

  · SS3 is a coarse helix/strand/coil call (letters a/b/c) made by the P-SEA algorithm from inter-Cα distances and dihedrals. It is less detailed than DSSP but needs only Cα positions.

Summarize the fold with a handful of shape descriptors and a per-residue structural alphabet.

  · Radius of gyration (Rg) is the root-mean-square distance of Cα atoms from their centroid — a single number for overall size and compactness. A globular domain of N residues has Rg ≈ 2.2·N^0.38 Å; an extended or disordered chain has a much larger Rg. The Cα contact count is the number of residue pairs whose Cα atoms are within 8 Å and are more than four positions apart in sequence — a standard proxy for tertiary packing density. The bounding box is the smallest axis-aligned box enclosing all Cα atoms.

  · The Foldseek 3Di string encodes local tertiary geometry as a 20-letter alphabet — one character per residue — derived from the relative positions of nearby Cα atoms. Unlike the amino-acid sequence, 3Di is a direct function of the 3D structure, so two proteins with the same fold have similar 3Di strings even at low sequence identity.

  · Solvent-accessible surface area (SASA) is the area in Å² traced out by the centre of a 1.4 Å probe sphere (a water molecule) rolled over the protein's van der Waals surface (Shrake–Rupley / Lee–Richards construction). Buried residues have near-zero SASA; fully exposed residues can exceed 200 Å². The total SASA scales roughly with the number of surface residues.

Ask how reliable the model is.

  · pLDDT (predicted Local Distance Difference Test) is AlphaFold's per-residue confidence score, ranging from 0 to 100. Values above 90 indicate high confidence (typically well-packed cores); 70–90 is confident; 50–70 low confidence; below 50 usually means the region is disordered or the prediction is unreliable there. AlphaFold stores pLDDT in the mmCIF B-factor column.

  · B-factor (Debye–Waller factor) reflects atomic displacement in the crystal lattice. It is an experimental observable (units Å²), not a prediction; low values mean the atom is pinned down, high values mean it moves or is heterogeneous across the crystal.

  · Predicted Aligned Error (PAE) is an AlphaFold confidence matrix: entry (i, j) is the expected error in the position of residue j, in ångströms, when the prediction is superimposed on the true structure at residue i. Low PAE within a block of residues means that block is internally rigid and well-predicted; high PAE between two blocks means their relative placement is uncertain even if each block individually is confident.

Place it in context: what it resembles, what it is annotated as, and how it looks.

  · Nearest PDB neighbors are the top structural matches found by Foldseek when searching this structure against the entire Protein Data Bank. Each hit reports a TM-score (0 to 1; >0.5 almost always implies the same fold) and an E-value. These are *structural* homologs — they may share no detectable sequence similarity.

  · Functional annotations link the protein to curated databases. InterPro entries identify conserved domains and families by matching the sequence against member-database signatures (Pfam, PROSITE, CDD, …). Gene Ontology (GO) terms describe molecular function, biological process, and cellular component in a controlled vocabulary. CATH places the structure in a hierarchical fold classification (Class/Architecture/Topology/Homologous-superfamily). The organism is the source species.

  · Three diagnostic plots accompany the record. The Cα contact map visualizes the tertiary structure as a 2D adjacency matrix (8 Å cutoff, sequence-local contacts suppressed). The Ramachandran plot shows the distribution of backbone (φ, ψ) torsions, with points in the α and β basins reflecting secondary structure content. The PAE plot shows AlphaFold's inter-residue confidence as a color matrix.

  · Six rendered views show the 3D structure from the faces of a cube — i.e. along ±x, ±y, ±z. Rendering representation is drawn randomly per protein from cartoon (secondary-structure ribbons), sticks (backbone bonds), or molecular surface; coloring is either N→C rainbow (blue at the N-terminus through red at the C-terminus) or one color per chain.